Protein AF-A0A7S0NTS9-F1 (afdb_monomer)

Mean predicted aligned error: 14.4 Å

Structure (mmCIF, N/CA/C/O backbone):
data_AF-A0A7S0NTS9-F1
#
_entry.id   AF-A0A7S0NTS9-F1
#
loop_
_atom_site.group_PDB
_atom_site.id
_atom_site.type_symbol
_atom_site.label_atom_id
_atom_site.label_alt_id
_atom_site.label_comp_id
_atom_site.label_asym_id
_atom_site.label_entity_id
_atom_site.label_seq_id
_atom_site.pdbx_PDB_ins_code
_atom_site.Cartn_x
_atom_site.Cartn_y
_atom_site.Cartn_z
_atom_site.occupancy
_atom_site.B_iso_or_equiv
_atom_site.auth_seq_id
_atom_site.auth_comp_id
_atom_site.auth_asym_id
_atom_site.auth_atom_id
_atom_site.pdbx_PDB_model_num
ATOM 1 N N . SER A 1 1 ? 17.852 -0.201 13.771 1.00 32.94 1 SER A N 1
ATOM 2 C CA . SER A 1 1 ? 17.393 -1.225 14.727 1.00 32.94 1 SER A CA 1
ATOM 3 C C . SER A 1 1 ? 17.407 -0.620 16.123 1.00 32.94 1 SER A C 1
ATOM 5 O O . SER A 1 1 ? 18.466 -0.520 16.729 1.00 32.94 1 SER A O 1
ATOM 7 N N . ALA A 1 2 ? 16.271 -0.084 16.573 1.00 28.47 2 ALA A N 1
ATOM 8 C CA . ALA A 1 2 ? 16.116 0.500 17.903 1.00 28.47 2 ALA A CA 1
ATOM 9 C C . ALA A 1 2 ? 15.436 -0.543 18.799 1.00 28.47 2 ALA A C 1
ATOM 11 O O . ALA A 1 2 ? 14.219 -0.687 18.772 1.00 28.47 2 ALA A O 1
ATOM 12 N N . ARG A 1 3 ? 16.224 -1.324 19.546 1.00 28.06 3 ARG A N 1
ATOM 13 C CA . ARG A 1 3 ? 15.698 -2.182 20.617 1.00 28.06 3 ARG A CA 1
ATOM 14 C C . ARG A 1 3 ? 15.543 -1.323 21.871 1.00 28.06 3 ARG A C 1
ATOM 16 O O . ARG A 1 3 ? 16.522 -1.096 22.575 1.00 28.06 3 ARG A O 1
ATOM 23 N N . GLY A 1 4 ? 14.341 -0.794 22.089 1.00 30.58 4 GLY A N 1
ATOM 24 C CA . GLY A 1 4 ? 13.967 -0.127 23.337 1.00 30.58 4 GLY A CA 1
ATOM 25 C C . GLY A 1 4 ? 13.762 -1.138 24.469 1.00 30.58 4 GLY A C 1
ATOM 26 O O . GLY A 1 4 ? 13.303 -2.253 24.231 1.00 30.58 4 GLY A O 1
ATOM 27 N N . GLU A 1 5 ? 14.137 -0.756 25.692 1.00 25.75 5 GLU A N 1
ATOM 28 C CA . GLU A 1 5 ? 13.901 -1.533 26.915 1.00 25.75 5 GLU A CA 1
ATOM 29 C C . GLU A 1 5 ? 12.402 -1.765 27.156 1.00 25.75 5 GLU A C 1
ATOM 31 O O . GLU A 1 5 ? 11.600 -0.830 27.148 1.00 25.75 5 GLU A O 1
ATOM 36 N N . ILE A 1 6 ? 12.037 -3.019 27.428 1.00 32.38 6 ILE A N 1
ATOM 37 C CA . ILE A 1 6 ? 10.676 -3.428 27.780 1.00 32.38 6 ILE A CA 1
ATOM 38 C C . ILE A 1 6 ? 10.415 -3.014 29.232 1.00 32.38 6 ILE A C 1
ATOM 40 O O . ILE A 1 6 ? 10.904 -3.650 30.166 1.00 32.38 6 ILE A O 1
ATOM 44 N N . LYS A 1 7 ? 9.626 -1.957 29.441 1.00 32.59 7 LYS A N 1
ATOM 45 C CA . LYS A 1 7 ? 9.005 -1.693 30.744 1.00 32.59 7 LYS A CA 1
ATOM 46 C C . LYS A 1 7 ? 7.679 -2.440 30.801 1.00 32.59 7 LYS A C 1
ATOM 48 O O . LYS A 1 7 ? 6.727 -2.047 30.135 1.00 32.59 7 LYS A O 1
ATOM 53 N N . SER A 1 8 ? 7.613 -3.497 31.608 1.00 35.19 8 SER A N 1
ATOM 54 C CA . SER A 1 8 ? 6.342 -4.100 32.009 1.00 35.19 8 SER A CA 1
ATOM 55 C C . SER A 1 8 ? 5.559 -3.069 32.827 1.00 35.19 8 SER A C 1
ATOM 57 O O . SER A 1 8 ? 5.889 -2.808 33.987 1.00 35.19 8 SER A O 1
ATOM 59 N N . LEU A 1 9 ? 4.569 -2.428 32.215 1.00 39.28 9 LEU A N 1
ATOM 60 C CA . LEU A 1 9 ? 3.597 -1.619 32.942 1.00 39.28 9 LEU A CA 1
ATOM 61 C C . LEU A 1 9 ? 2.662 -2.591 33.671 1.00 39.28 9 LEU A C 1
ATOM 63 O O . LEU A 1 9 ? 2.105 -3.488 33.046 1.00 39.28 9 LEU A O 1
ATOM 67 N N . GLY A 1 10 ? 2.559 -2.460 34.997 1.00 40.06 10 GLY A N 1
ATOM 68 C CA . GLY A 1 10 ? 1.605 -3.236 35.792 1.00 40.06 10 GLY A CA 1
ATOM 69 C C . GLY A 1 10 ? 0.169 -3.008 35.308 1.00 40.06 10 GLY A C 1
ATOM 70 O O . GLY A 1 10 ? -0.140 -1.926 34.806 1.00 40.06 10 GLY A O 1
ATOM 71 N N . GLU A 1 11 ? -0.682 -4.024 35.475 1.00 48.56 11 GLU A N 1
ATOM 72 C CA . GLU A 1 11 ? -2.059 -4.120 34.947 1.00 48.56 11 GLU A CA 1
ATOM 73 C C . GLU A 1 11 ? -2.972 -2.910 35.249 1.00 48.56 11 GLU A C 1
ATOM 75 O O . GLU A 1 11 ? -3.958 -2.715 34.548 1.00 48.56 11 GLU A O 1
ATOM 80 N N . ASP A 1 12 ? -2.626 -2.042 36.203 1.00 46.75 12 ASP A N 1
ATOM 81 C CA . ASP A 1 12 ? -3.462 -0.908 36.627 1.00 46.75 12 ASP A CA 1
ATOM 82 C C . ASP A 1 12 ? -3.135 0.447 35.968 1.00 46.75 12 ASP A C 1
ATOM 84 O O . ASP A 1 12 ? -3.713 1.474 36.323 1.00 46.75 12 ASP A O 1
ATOM 88 N N . SER A 1 13 ? -2.211 0.499 35.008 1.00 47.62 13 SER A N 1
ATOM 89 C CA . SER A 1 13 ? -1.857 1.754 34.329 1.00 47.62 13 SER A CA 1
ATOM 90 C C . SER A 1 13 ? -1.711 1.544 32.828 1.00 47.62 13 SER A C 1
ATOM 92 O O . SER A 1 13 ? -0.634 1.750 32.258 1.00 47.62 13 SER A O 1
ATOM 94 N N . ALA A 1 14 ? -2.807 1.167 32.165 1.00 50.66 14 ALA A N 1
ATOM 95 C CA . ALA A 1 14 ? -2.883 1.329 30.720 1.00 50.66 14 ALA A CA 1
ATOM 96 C C . ALA A 1 14 ? -2.582 2.807 30.387 1.00 50.66 14 ALA A C 1
ATOM 98 O O . ALA A 1 14 ? -3.209 3.700 30.970 1.00 50.66 14 ALA A O 1
ATOM 99 N N . PRO A 1 15 ? -1.596 3.100 29.519 1.00 50.66 15 PRO A N 1
ATOM 100 C CA . PRO A 1 15 ? -1.320 4.473 29.129 1.00 50.66 15 PRO A CA 1
ATOM 101 C C . PRO A 1 15 ? -2.596 5.089 28.536 1.00 50.66 15 PRO A C 1
ATOM 103 O O . PRO A 1 15 ? -3.340 4.393 27.838 1.00 50.66 15 PRO A O 1
ATOM 106 N N . PRO A 1 16 ? -2.886 6.369 28.826 1.00 54.25 16 PRO A N 1
ATOM 107 C CA . PRO A 1 16 ? -4.079 7.013 28.303 1.00 54.25 16 PRO A CA 1
ATOM 108 C C . PRO A 1 16 ? -4.064 6.941 26.777 1.00 54.25 16 PRO A C 1
ATOM 110 O O . PRO A 1 16 ? -3.051 7.234 26.140 1.00 54.25 16 PRO A O 1
ATOM 113 N N . VAL A 1 17 ? -5.200 6.542 26.206 1.00 53.44 17 VAL A N 1
ATOM 114 C CA . VAL A 1 17 ? -5.428 6.539 24.759 1.00 53.44 17 VAL A CA 1
ATOM 115 C C . VAL A 1 17 ? -5.063 7.929 24.215 1.00 53.44 17 VAL A C 1
ATOM 117 O O . VAL A 1 17 ? -5.603 8.913 24.735 1.00 53.44 17 VAL A O 1
ATOM 120 N N . PRO A 1 18 ? -4.156 8.044 23.223 1.00 54.78 18 PRO A N 1
ATOM 121 C CA . PRO A 1 18 ? -3.730 9.353 22.744 1.00 54.78 18 PRO A CA 1
ATOM 122 C C . PRO A 1 18 ? -4.936 10.197 22.282 1.00 54.78 18 PRO A C 1
ATOM 124 O O . PRO A 1 18 ? -5.888 9.635 21.728 1.00 54.78 18 PRO A O 1
ATOM 127 N N . PRO A 1 19 ? -4.953 11.521 22.529 1.00 61.12 19 PRO A N 1
ATOM 128 C CA . PRO A 1 19 ? -6.126 12.373 22.299 1.00 61.12 19 PRO A CA 1
ATOM 129 C C . PRO A 1 19 ? -6.708 12.287 20.881 1.00 61.12 19 PRO A C 1
ATOM 131 O O . PRO A 1 19 ? -7.921 12.363 20.698 1.00 61.12 19 PRO A O 1
ATOM 134 N N . GLU A 1 20 ? -5.864 12.073 19.877 1.00 58.31 20 GLU A N 1
ATOM 135 C CA . GLU A 1 20 ? -6.228 11.857 18.476 1.00 58.31 20 GLU A CA 1
ATOM 136 C C . GLU A 1 20 ? -7.132 10.629 18.258 1.00 58.31 20 GLU A C 1
ATOM 138 O O . GLU A 1 20 ? -7.985 10.636 17.370 1.00 58.31 20 GLU A O 1
ATOM 143 N N . PHE A 1 21 ? -7.039 9.605 19.108 1.00 58.03 21 PHE A N 1
ATOM 144 C CA . PHE A 1 21 ? -7.910 8.426 19.058 1.00 58.03 21 PHE A CA 1
ATOM 145 C C . PHE A 1 21 ? -9.272 8.656 19.723 1.00 58.03 21 PHE A C 1
ATOM 147 O O . PHE A 1 21 ? -10.210 7.888 19.491 1.00 58.03 21 PHE A O 1
ATOM 154 N N . LEU A 1 22 ? -9.438 9.734 20.497 1.00 65.25 22 LEU A N 1
ATOM 155 C CA . LEU A 1 22 ? -10.753 10.127 21.013 1.00 65.25 22 LEU A CA 1
ATOM 156 C C . LEU A 1 22 ? -11.696 10.547 19.871 1.00 65.25 22 LEU A C 1
ATOM 158 O O . LEU A 1 22 ? -12.907 10.321 19.951 1.00 65.25 22 LEU A O 1
ATOM 162 N N . LEU A 1 23 ? -11.149 11.087 18.774 1.00 62.06 23 LEU A N 1
ATOM 163 C CA . LEU A 1 23 ? -11.912 11.374 17.555 1.00 62.06 23 LEU A CA 1
ATOM 164 C C . LEU A 1 23 ? -12.411 10.081 16.898 1.00 62.06 23 LEU A C 1
ATOM 166 O O . LEU A 1 23 ? -13.600 9.965 16.608 1.00 62.06 23 LEU A O 1
ATOM 170 N N . LEU A 1 24 ? -11.542 9.073 16.773 1.00 59.41 24 LEU A N 1
ATOM 171 C CA . LEU A 1 24 ? -11.904 7.735 16.286 1.00 59.41 24 LEU A CA 1
ATOM 172 C C . LEU A 1 24 ? -13.023 7.094 17.120 1.00 59.41 24 LEU A C 1
ATOM 174 O O . LEU A 1 24 ? -13.964 6.536 16.554 1.00 59.41 24 LEU A O 1
ATOM 178 N N . ARG A 1 25 ? -12.969 7.225 18.453 1.00 62.16 25 ARG A N 1
ATOM 179 C CA . ARG A 1 25 ? -14.052 6.784 19.351 1.00 62.16 25 ARG A CA 1
ATOM 180 C C . ARG A 1 25 ? -15.378 7.489 19.076 1.00 62.16 25 ARG A C 1
ATOM 182 O O . ARG A 1 25 ? -16.430 6.861 19.168 1.00 62.16 25 ARG A O 1
ATOM 189 N N . THR A 1 26 ? -15.334 8.774 18.735 1.00 62.25 26 THR A N 1
ATOM 190 C CA . THR A 1 26 ? -16.535 9.563 18.425 1.00 62.25 26 THR A CA 1
ATOM 191 C C . THR A 1 26 ? -17.151 9.140 17.089 1.00 62.25 26 THR A C 1
ATOM 193 O O . THR A 1 26 ? -18.368 9.001 16.985 1.00 62.25 26 THR A O 1
ATOM 196 N N . GLU A 1 27 ? -16.324 8.898 16.069 1.00 57.12 27 GLU A N 1
ATOM 197 C CA . GLU A 1 27 ? -16.785 8.505 14.730 1.00 57.12 27 GLU A CA 1
ATOM 198 C C . GLU A 1 27 ? -17.225 7.037 14.645 1.00 57.12 27 GLU A C 1
ATOM 200 O O . GLU A 1 27 ? -18.122 6.689 13.872 1.00 57.12 27 GLU A O 1
ATOM 205 N N . ARG A 1 28 ? -16.619 6.160 15.451 1.00 55.69 28 ARG A N 1
ATOM 206 C CA . ARG A 1 28 ? -16.956 4.738 15.537 1.00 55.69 28 ARG A CA 1
ATOM 207 C C . ARG A 1 28 ? -17.220 4.365 16.999 1.00 55.69 28 ARG A C 1
ATOM 209 O O . ARG A 1 28 ? -16.328 3.826 17.646 1.00 55.69 28 ARG A O 1
ATOM 216 N N . PRO A 1 29 ? -18.451 4.549 17.515 1.00 57.16 29 PRO A N 1
ATOM 217 C CA . PRO A 1 29 ? -18.785 4.241 18.910 1.00 57.16 29 PRO A CA 1
ATOM 218 C C . PRO A 1 29 ? -18.568 2.769 19.292 1.00 57.16 29 PRO A C 1
ATOM 220 O O . PRO A 1 29 ? -18.367 2.475 20.463 1.00 57.16 29 PRO A O 1
ATOM 223 N N . ALA A 1 30 ? -18.501 1.855 18.316 1.00 50.97 30 ALA A N 1
ATOM 224 C CA . ALA A 1 30 ? -18.071 0.471 18.538 1.00 50.97 30 ALA A CA 1
ATOM 225 C C . ALA A 1 30 ? -16.630 0.360 19.090 1.00 50.97 30 ALA A C 1
ATOM 227 O O . ALA A 1 30 ? -16.336 -0.583 19.805 1.00 50.97 30 ALA A O 1
ATOM 228 N N . ILE A 1 31 ? -15.759 1.338 18.805 1.00 51.09 31 ILE A N 1
ATOM 229 C CA . ILE A 1 31 ? -14.409 1.496 19.387 1.00 51.09 31 ILE A CA 1
ATOM 230 C C . ILE A 1 31 ? -14.482 2.178 20.775 1.00 51.09 31 ILE A C 1
ATOM 232 O O . ILE A 1 31 ? -13.526 2.228 21.542 1.00 51.09 31 ILE A O 1
ATOM 236 N N . GLY A 1 32 ? -15.622 2.764 21.134 1.00 48.59 32 GLY A N 1
ATOM 237 C CA . GLY A 1 32 ? -15.846 3.357 22.452 1.00 48.59 32 GLY A CA 1
ATOM 238 C C . GLY A 1 32 ? -16.139 2.322 23.537 1.00 48.59 32 GLY A C 1
ATOM 239 O O . GLY A 1 32 ? -15.741 2.528 24.680 1.00 48.59 32 GLY A O 1
ATOM 240 N N . GLU A 1 33 ? -16.822 1.233 23.172 1.00 52.25 33 GLU A N 1
ATOM 241 C CA . GLU A 1 33 ? -17.292 0.197 24.106 1.00 52.25 33 GLU A CA 1
ATOM 242 C C . GLU A 1 33 ? -16.212 -0.821 24.492 1.00 52.25 33 GLU A C 1
ATOM 244 O O . GLU A 1 33 ? -16.282 -1.400 25.574 1.00 52.25 33 GLU A O 1
ATOM 249 N N . ASP A 1 34 ? -15.209 -1.021 23.638 1.00 52.53 34 ASP A N 1
ATOM 250 C CA . ASP A 1 34 ? -14.104 -1.936 23.905 1.00 52.53 34 ASP A CA 1
ATOM 251 C C . ASP A 1 34 ? -12.993 -1.227 24.715 1.00 52.53 34 ASP A C 1
ATOM 253 O O . ASP A 1 34 ? -12.648 -0.058 24.484 1.00 52.53 34 ASP A O 1
ATOM 257 N N . GLU A 1 35 ? -12.418 -1.943 25.684 1.00 56.53 35 GLU A N 1
ATOM 258 C CA . GLU A 1 35 ? -11.143 -1.565 26.292 1.00 56.53 35 GLU A CA 1
ATOM 259 C C . GLU A 1 35 ? -10.023 -1.850 25.274 1.00 56.53 35 GLU A C 1
ATOM 261 O O . GLU A 1 35 ? -10.045 -2.852 24.553 1.00 56.53 35 GLU A O 1
ATOM 266 N N . TYR A 1 36 ? -9.059 -0.937 25.164 1.00 54.12 36 TYR A N 1
ATOM 267 C CA . TYR A 1 36 ? -7.890 -1.082 24.296 1.00 54.12 36 TYR A CA 1
ATOM 268 C C . TYR A 1 36 ? -6.641 -0.838 25.126 1.00 54.12 36 TYR A C 1
ATOM 270 O O . TYR A 1 36 ? -6.608 0.090 25.936 1.00 54.12 36 TYR A O 1
ATOM 278 N N . TRP A 1 37 ? -5.602 -1.626 24.876 1.00 51.41 37 TRP A N 1
ATOM 279 C CA . TRP A 1 37 ? -4.254 -1.327 25.342 1.00 51.41 37 TRP A CA 1
ATOM 280 C C . TRP A 1 37 ? -3.307 -1.194 24.152 1.00 51.41 37 TRP A C 1
ATOM 282 O O . TRP A 1 37 ? -3.536 -1.759 23.075 1.00 51.41 37 TRP A O 1
ATOM 292 N N . CYS A 1 38 ? -2.233 -0.436 24.359 1.00 55.59 38 CYS A N 1
ATOM 293 C CA . CYS A 1 38 ? -1.139 -0.347 23.407 1.00 55.59 38 CYS A CA 1
ATOM 294 C C . CYS A 1 38 ? -0.193 -1.534 23.617 1.00 55.59 38 CYS A C 1
ATOM 296 O O . CYS A 1 38 ? 0.336 -1.715 24.713 1.00 55.59 38 CYS A O 1
ATOM 298 N N . GLU A 1 39 ? 0.033 -2.326 22.574 1.00 60.28 39 GLU A N 1
ATOM 299 C CA . GLU A 1 39 ? 1.060 -3.372 22.550 1.00 60.28 39 GLU A CA 1
ATOM 300 C C . GLU A 1 39 ? 2.232 -2.914 21.668 1.00 60.28 39 GLU A C 1
ATOM 302 O O . GLU A 1 39 ? 2.059 -2.148 20.720 1.00 60.28 39 GLU A O 1
ATOM 307 N N . TRP A 1 40 ? 3.450 -3.351 21.992 1.00 62.94 40 TRP A N 1
ATOM 308 C CA . TRP A 1 40 ? 4.643 -3.035 21.191 1.00 62.94 40 TRP A CA 1
ATOM 309 C C . TRP A 1 40 ? 4.841 -4.028 20.034 1.00 62.94 40 TRP A C 1
ATOM 311 O O . TRP A 1 40 ? 5.530 -3.710 19.068 1.00 62.94 40 TRP A O 1
ATOM 321 N N . SER A 1 41 ? 4.217 -5.202 20.134 1.00 74.62 41 SER A N 1
ATOM 322 C CA . SER A 1 41 ? 4.121 -6.245 19.112 1.00 74.62 41 SER A CA 1
ATOM 323 C C . SER A 1 41 ? 2.818 -7.015 19.334 1.00 74.62 41 SER A C 1
ATOM 325 O O . SER A 1 41 ? 2.410 -7.198 20.478 1.00 74.62 41 SER A O 1
ATOM 327 N N . LEU A 1 42 ? 2.172 -7.445 18.252 1.00 74.56 42 LEU A N 1
ATOM 328 C CA . LEU A 1 42 ? 0.983 -8.295 18.253 1.00 74.56 42 LEU A CA 1
ATOM 329 C C . LEU A 1 42 ? 1.309 -9.790 18.415 1.00 74.56 42 LEU A C 1
ATOM 331 O O . LEU A 1 42 ? 0.371 -10.584 18.473 1.00 74.56 42 LEU A O 1
ATOM 335 N N . GLU A 1 43 ? 2.594 -10.167 18.458 1.00 82.12 43 GLU A N 1
ATOM 336 C CA . GLU A 1 43 ? 3.117 -11.551 18.501 1.00 82.12 43 GLU A CA 1
ATOM 337 C C . GLU A 1 43 ? 2.779 -12.419 17.270 1.00 82.12 43 GLU A C 1
ATOM 339 O O . GLU A 1 43 ? 3.258 -13.546 17.155 1.00 82.12 43 GLU A O 1
ATOM 344 N N . ASP A 1 44 ? 1.992 -11.887 16.335 1.00 86.69 44 ASP A N 1
ATOM 345 C CA . ASP A 1 44 ? 1.613 -12.507 15.069 1.00 86.69 44 ASP A CA 1
ATOM 346 C C . ASP A 1 44 ? 2.228 -11.701 13.916 1.00 86.69 44 ASP A C 1
ATOM 348 O O . ASP A 1 44 ? 1.717 -10.648 13.519 1.00 86.69 44 ASP A O 1
ATOM 352 N N . GLU A 1 45 ? 3.364 -12.190 13.417 1.00 90.31 45 GLU A N 1
ATOM 353 C CA . GLU A 1 45 ? 4.160 -11.536 12.373 1.00 90.31 45 GLU A CA 1
ATOM 354 C C . GLU A 1 45 ? 3.365 -11.350 11.071 1.00 90.31 45 GLU A C 1
ATOM 356 O O . GLU A 1 45 ? 3.506 -10.324 10.403 1.00 90.31 45 GLU A O 1
ATOM 361 N N . ASP A 1 46 ? 2.478 -12.287 10.727 1.00 91.06 46 ASP A N 1
ATOM 362 C CA . ASP A 1 46 ? 1.667 -12.204 9.511 1.00 91.06 46 ASP A CA 1
ATOM 363 C C . ASP A 1 46 ? 0.646 -11.063 9.615 1.00 91.06 46 ASP A C 1
ATOM 365 O O . ASP A 1 46 ? 0.497 -10.261 8.685 1.00 91.06 46 ASP A O 1
ATOM 369 N N . VAL A 1 47 ? -0.011 -10.931 10.773 1.00 88.31 47 VAL A N 1
ATOM 370 C CA . VAL A 1 47 ? -0.957 -9.836 11.042 1.00 88.31 47 VAL A CA 1
ATOM 371 C C . VAL A 1 47 ? -0.246 -8.485 11.084 1.00 88.31 47 VAL A C 1
ATOM 373 O O . VAL A 1 47 ? -0.753 -7.509 10.520 1.00 88.31 47 VAL A O 1
ATOM 376 N N . GLU A 1 48 ? 0.925 -8.408 11.720 1.00 89.00 48 GLU A N 1
ATOM 377 C CA . GLU A 1 48 ? 1.737 -7.188 11.729 1.00 89.00 48 GLU A CA 1
ATOM 378 C C . GLU A 1 48 ? 2.127 -6.779 10.304 1.00 89.00 48 GLU A C 1
ATOM 380 O O . GLU A 1 48 ? 1.902 -5.634 9.899 1.00 89.00 48 GLU A O 1
ATOM 385 N N . ASN A 1 49 ? 2.642 -7.722 9.515 1.00 91.69 49 ASN A N 1
ATOM 386 C CA . ASN A 1 49 ? 3.047 -7.490 8.133 1.00 91.69 49 ASN A CA 1
ATOM 387 C C . ASN A 1 49 ? 1.871 -7.056 7.252 1.00 91.69 49 ASN A C 1
ATOM 389 O O . ASN A 1 49 ? 2.017 -6.129 6.451 1.00 91.69 49 ASN A O 1
ATOM 393 N N . ALA A 1 50 ? 0.694 -7.668 7.408 1.00 92.94 50 ALA A N 1
ATOM 394 C CA . ALA A 1 50 ? -0.516 -7.279 6.685 1.00 92.94 50 ALA A CA 1
ATOM 395 C C . ALA A 1 50 ? -0.936 -5.835 7.006 1.00 92.94 50 ALA A C 1
ATOM 397 O O . ALA A 1 50 ? -1.223 -5.042 6.104 1.00 92.94 50 ALA A O 1
ATOM 398 N N . LEU A 1 51 ? -0.938 -5.468 8.289 1.00 90.19 51 LEU A N 1
ATOM 399 C CA . LEU A 1 51 ? -1.318 -4.134 8.747 1.00 90.19 51 LEU A CA 1
ATOM 400 C C . LEU A 1 51 ? -0.314 -3.056 8.313 1.00 90.19 51 LEU A C 1
ATOM 402 O O . LEU A 1 51 ? -0.726 -2.014 7.794 1.00 90.19 51 LEU A O 1
ATOM 406 N N . MET A 1 52 ? 0.988 -3.317 8.456 1.00 90.38 52 MET A N 1
ATOM 407 C CA . MET A 1 52 ? 2.042 -2.412 7.986 1.00 90.38 52 MET A CA 1
ATOM 408 C C . MET A 1 52 ? 1.970 -2.216 6.472 1.00 90.38 52 MET A C 1
ATOM 410 O O . MET A 1 52 ? 2.008 -1.081 5.993 1.00 90.38 52 MET A O 1
ATOM 414 N N . ALA A 1 53 ? 1.806 -3.301 5.710 1.00 94.94 53 ALA A N 1
ATOM 415 C CA . ALA A 1 53 ? 1.694 -3.238 4.259 1.00 94.94 53 ALA A CA 1
ATOM 416 C C . ALA A 1 53 ? 0.465 -2.431 3.813 1.00 94.94 53 ALA A C 1
ATOM 418 O O . ALA A 1 53 ? 0.569 -1.580 2.925 1.00 94.94 53 ALA A O 1
ATOM 419 N N . ALA A 1 54 ? -0.688 -2.633 4.459 1.00 94.19 54 ALA A N 1
ATOM 420 C CA . ALA A 1 54 ? -1.897 -1.856 4.195 1.00 94.19 54 ALA A CA 1
ATOM 421 C C . ALA A 1 54 ? -1.690 -0.358 4.476 1.00 94.19 54 ALA A C 1
ATOM 423 O O . ALA A 1 54 ? -2.016 0.484 3.637 1.00 94.19 54 ALA A O 1
ATOM 424 N N . ALA A 1 55 ? -1.117 -0.010 5.630 1.00 90.25 55 ALA A N 1
ATOM 425 C CA . ALA A 1 55 ? -0.860 1.380 5.992 1.00 90.25 55 ALA A CA 1
ATOM 426 C C . ALA A 1 55 ? 0.138 2.056 5.037 1.00 90.25 55 ALA A C 1
ATOM 428 O O . ALA A 1 55 ? -0.069 3.198 4.620 1.00 90.25 55 ALA A O 1
ATOM 429 N N . PHE A 1 56 ? 1.170 1.325 4.619 1.00 92.81 56 PHE A N 1
ATOM 430 C CA . PHE A 1 56 ? 2.166 1.789 3.660 1.00 92.81 56 PHE A CA 1
ATOM 431 C C . PHE A 1 56 ? 1.558 2.168 2.309 1.00 92.81 56 PHE A C 1
ATOM 433 O O . PHE A 1 56 ? 1.812 3.262 1.800 1.00 92.81 56 PHE A O 1
ATOM 440 N N . VAL A 1 57 ? 0.699 1.320 1.733 1.00 95.25 57 VAL A N 1
ATOM 441 C CA . VAL A 1 57 ? 0.074 1.635 0.437 1.00 95.25 57 VAL A CA 1
ATOM 442 C C . VAL A 1 57 ? -0.985 2.737 0.538 1.00 95.25 57 VAL A C 1
ATOM 444 O O . VAL A 1 57 ? -1.219 3.439 -0.450 1.00 95.25 57 VAL A O 1
ATOM 447 N N . LEU A 1 58 ? -1.608 2.927 1.709 1.00 92.25 58 LEU A N 1
ATOM 448 C CA . LEU A 1 58 ? -2.531 4.039 1.978 1.00 92.25 58 LEU A CA 1
ATOM 449 C C . LEU A 1 58 ? -1.807 5.386 2.061 1.00 92.25 58 LEU A C 1
ATOM 451 O O . LEU A 1 58 ? -2.299 6.382 1.523 1.00 92.25 58 LEU A O 1
ATOM 455 N N . HIS A 1 59 ? -0.632 5.413 2.696 1.00 90.31 59 HIS A N 1
ATOM 456 C CA . HIS A 1 59 ? 0.246 6.583 2.679 1.00 90.31 59 HIS A CA 1
ATOM 457 C C . HIS A 1 59 ? 0.696 6.896 1.247 1.00 90.31 59 HIS A C 1
ATOM 459 O O . HIS A 1 59 ? 0.560 8.027 0.767 1.00 90.31 59 HIS A O 1
ATOM 465 N N . GLY A 1 60 ? 1.123 5.856 0.531 1.00 93.00 60 GLY A N 1
ATOM 466 C CA . GLY A 1 60 ? 1.617 5.948 -0.830 1.00 93.00 60 GLY A CA 1
ATOM 467 C C . GLY A 1 60 ? 3.097 6.282 -0.913 1.00 93.00 60 GLY A C 1
ATOM 468 O O . GLY A 1 60 ? 3.745 6.661 0.056 1.00 93.00 60 GLY A O 1
ATOM 469 N N . SER A 1 61 ? 3.649 6.139 -2.110 1.00 94.12 61 SER A N 1
ATOM 470 C CA . SER A 1 61 ? 5.051 6.442 -2.374 1.00 94.12 61 SER A CA 1
ATOM 471 C C . SER A 1 61 ? 5.279 6.772 -3.847 1.00 94.12 61 SER A C 1
ATOM 473 O O . SER A 1 61 ? 4.375 6.682 -4.687 1.00 94.12 61 SER A O 1
ATOM 475 N N . HIS A 1 62 ? 6.492 7.219 -4.174 1.00 94.38 62 HIS A N 1
ATOM 476 C CA . HIS A 1 62 ? 6.892 7.410 -5.561 1.00 94.38 62 HIS A CA 1
ATOM 477 C C . HIS A 1 62 ? 7.292 6.069 -6.186 1.00 94.38 62 HIS A C 1
ATOM 479 O O . HIS A 1 62 ? 8.156 5.357 -5.681 1.00 94.38 62 HIS A O 1
ATOM 485 N N . LEU A 1 63 ? 6.658 5.752 -7.312 1.00 94.88 63 LEU A N 1
ATOM 486 C CA . LEU A 1 63 ? 6.909 4.569 -8.123 1.00 94.88 63 LEU A CA 1
ATOM 487 C C . LEU A 1 63 ? 7.292 4.971 -9.547 1.00 94.88 63 LEU A C 1
ATOM 489 O O . LEU A 1 63 ? 6.768 5.933 -10.120 1.00 94.88 63 LEU A O 1
ATOM 493 N N . LEU A 1 64 ? 8.162 4.184 -10.161 1.00 93.12 64 LEU A N 1
ATOM 494 C CA . LEU A 1 64 ? 8.467 4.244 -11.582 1.00 93.12 64 LEU A CA 1
ATOM 495 C C . LEU A 1 64 ? 7.406 3.456 -12.349 1.00 93.12 64 LEU A C 1
ATOM 497 O O . LEU A 1 64 ? 7.400 2.231 -12.360 1.00 93.12 64 LEU A O 1
ATOM 501 N N . LYS A 1 65 ? 6.474 4.166 -12.985 1.00 93.88 65 LYS A N 1
ATOM 502 C CA . LYS A 1 65 ? 5.388 3.576 -13.767 1.00 93.88 65 LYS A CA 1
ATOM 503 C C . LYS A 1 65 ? 5.803 3.389 -15.221 1.00 93.88 65 LYS A C 1
ATOM 505 O O . LYS A 1 65 ? 6.058 4.367 -15.931 1.00 93.88 65 LYS A O 1
ATOM 510 N N . TYR A 1 66 ? 5.724 2.158 -15.706 1.00 90.88 66 TYR A N 1
ATOM 511 C CA . TYR A 1 66 ? 6.005 1.840 -17.103 1.00 90.88 66 TYR A CA 1
ATOM 512 C C . TYR A 1 66 ? 4.743 1.951 -17.967 1.00 90.88 66 TYR A C 1
ATOM 514 O O . TYR A 1 66 ? 3.598 1.834 -17.506 1.00 90.88 66 TYR A O 1
ATOM 522 N N . ARG A 1 67 ? 4.941 2.238 -19.255 1.00 87.19 67 ARG A N 1
ATOM 523 C CA . ARG A 1 67 ? 3.878 2.154 -20.264 1.00 87.19 67 ARG A CA 1
ATOM 524 C C . ARG A 1 67 ? 3.758 0.726 -20.786 1.00 87.19 67 ARG A C 1
ATOM 526 O O . ARG A 1 67 ? 4.674 -0.080 -20.649 1.00 87.19 67 ARG A O 1
ATOM 533 N N . LYS A 1 68 ? 2.618 0.431 -21.418 1.00 76.12 68 LYS A N 1
ATOM 534 C CA . LYS A 1 68 ? 2.398 -0.845 -22.103 1.00 76.12 68 LYS A CA 1
ATOM 535 C C . LYS A 1 68 ? 3.524 -1.060 -23.120 1.00 76.12 68 LYS A C 1
ATOM 537 O O . LYS A 1 68 ? 3.746 -0.199 -23.966 1.00 76.12 68 LYS A O 1
ATOM 542 N N . GLY A 1 69 ? 4.227 -2.184 -23.005 1.00 70.38 69 GLY A N 1
ATOM 543 C CA . GLY A 1 69 ? 5.355 -2.530 -23.867 1.00 70.38 69 GLY A CA 1
ATOM 544 C C . GLY A 1 69 ? 6.732 -2.095 -23.362 1.00 70.38 69 GLY A C 1
ATOM 545 O O . GLY A 1 69 ? 7.699 -2.485 -23.988 1.00 70.38 69 GLY A O 1
ATOM 546 N N . GLY A 1 70 ? 6.861 -1.328 -22.273 1.00 69.19 70 GLY A N 1
ATOM 547 C CA . GLY A 1 70 ? 8.143 -1.116 -21.575 1.00 69.19 70 GLY A CA 1
ATOM 548 C C . GLY A 1 70 ? 9.286 -0.430 -22.352 1.00 69.19 70 GLY A C 1
ATOM 549 O O . GLY A 1 70 ? 10.361 -0.257 -21.795 1.00 69.19 70 GLY A O 1
ATOM 550 N N . ARG A 1 71 ? 9.068 -0.012 -23.608 1.00 68.19 71 ARG A N 1
ATOM 551 C CA . ARG A 1 71 ? 10.091 0.605 -24.480 1.00 68.19 71 ARG A CA 1
ATOM 552 C C . ARG A 1 71 ? 10.387 2.073 -24.169 1.00 68.19 71 ARG A C 1
ATOM 554 O O . ARG A 1 71 ? 11.402 2.604 -24.602 1.00 68.19 71 ARG A O 1
ATOM 561 N N . GLU A 1 72 ? 9.480 2.751 -23.474 1.00 76.25 72 GLU A N 1
ATOM 562 C CA . GLU A 1 72 ? 9.654 4.151 -23.084 1.00 76.25 72 GLU A CA 1
ATOM 563 C C . GLU A 1 72 ? 10.236 4.253 -21.671 1.00 76.25 72 GLU A C 1
ATOM 565 O O . GLU A 1 72 ? 9.924 3.430 -20.806 1.00 76.25 72 GLU A O 1
ATOM 570 N N . LYS A 1 73 ? 11.025 5.310 -21.422 1.00 86.06 73 LYS A N 1
ATOM 571 C CA . LYS A 1 73 ? 11.564 5.625 -20.092 1.00 86.06 73 LYS A CA 1
ATOM 572 C C . LYS A 1 73 ? 10.424 5.643 -19.058 1.00 86.06 73 LYS A C 1
ATOM 574 O O . LYS A 1 73 ? 9.400 6.289 -19.316 1.00 86.06 73 LYS A O 1
ATOM 579 N N . PRO A 1 74 ? 10.576 4.975 -17.898 1.00 91.12 74 PRO A N 1
ATOM 580 C CA . PRO A 1 74 ? 9.533 4.971 -16.888 1.00 91.12 74 PRO A CA 1
ATOM 581 C C . PRO A 1 74 ? 9.227 6.383 -16.403 1.00 91.12 74 PRO A C 1
ATOM 583 O O . PRO A 1 74 ? 10.075 7.277 -16.358 1.00 91.12 74 PRO A O 1
ATOM 586 N N . HIS A 1 75 ? 7.977 6.569 -16.011 1.00 92.69 75 HIS A N 1
ATOM 587 C CA . HIS A 1 75 ? 7.496 7.818 -15.469 1.00 92.69 75 HIS A CA 1
ATOM 588 C C . HIS A 1 75 ? 7.446 7.727 -13.948 1.00 92.69 75 HIS A C 1
ATOM 590 O O . HIS A 1 75 ? 6.689 6.923 -13.412 1.00 92.69 75 HIS A O 1
ATOM 596 N N . ARG A 1 76 ? 8.179 8.595 -13.248 1.00 94.56 76 ARG A N 1
ATOM 597 C CA . ARG A 1 76 ? 8.047 8.744 -11.795 1.00 94.56 76 ARG A CA 1
ATOM 598 C C . ARG A 1 76 ? 6.653 9.264 -11.447 1.00 94.56 76 ARG A C 1
ATOM 600 O O . ARG A 1 76 ? 6.225 10.280 -12.005 1.00 94.56 76 ARG A O 1
ATOM 607 N N . ARG A 1 77 ? 5.926 8.564 -10.579 1.00 95.75 77 ARG A N 1
ATOM 608 C CA . ARG A 1 77 ? 4.547 8.871 -10.181 1.00 95.75 77 ARG A CA 1
ATOM 609 C C . ARG A 1 77 ? 4.371 8.649 -8.693 1.00 95.75 77 ARG A C 1
ATOM 611 O O . ARG A 1 77 ? 4.753 7.600 -8.201 1.00 95.75 77 ARG A O 1
ATOM 618 N N . PHE A 1 78 ? 3.736 9.594 -8.008 1.00 94.88 78 PHE A N 1
ATOM 619 C CA . PHE A 1 78 ? 3.199 9.320 -6.682 1.00 94.88 78 PHE A CA 1
ATOM 620 C C . PHE A 1 78 ? 1.951 8.448 -6.828 1.00 94.88 78 PHE A C 1
ATOM 622 O O . PHE A 1 78 ? 1.030 8.797 -7.581 1.00 94.88 78 PHE A O 1
ATOM 629 N N . VAL A 1 79 ? 1.956 7.305 -6.154 1.00 96.44 79 VAL A N 1
ATOM 630 C CA . VAL A 1 79 ? 0.892 6.304 -6.187 1.00 96.44 79 VAL A CA 1
ATOM 631 C C . VAL A 1 79 ? 0.447 6.047 -4.757 1.00 96.44 79 VAL A C 1
ATOM 633 O O . VAL A 1 79 ? 1.283 5.969 -3.863 1.00 96.44 79 VAL A O 1
ATOM 636 N N . LYS A 1 80 ? -0.862 5.912 -4.539 1.00 95.75 80 LYS A N 1
ATOM 637 C CA . LYS A 1 80 ? -1.435 5.490 -3.256 1.00 95.75 80 LYS A CA 1
ATOM 638 C C . LYS A 1 80 ? -2.734 4.726 -3.449 1.00 95.75 80 LYS A C 1
ATOM 640 O O . LYS A 1 80 ? -3.371 4.841 -4.497 1.00 95.75 80 LYS A O 1
ATOM 645 N N . VAL A 1 81 ? -3.140 3.980 -2.436 1.00 95.06 81 VAL A N 1
ATOM 646 C CA . VAL A 1 81 ? -4.447 3.331 -2.353 1.00 95.06 81 VAL A CA 1
ATOM 647 C C . VAL A 1 81 ? -5.359 4.194 -1.485 1.00 95.06 81 VAL A C 1
ATOM 649 O O . VAL A 1 81 ? -4.915 4.796 -0.514 1.00 95.06 81 VAL A O 1
ATOM 652 N N . LEU A 1 82 ? -6.630 4.308 -1.852 1.00 92.75 82 LEU A N 1
ATOM 653 C CA . LEU A 1 82 ? -7.637 5.035 -1.086 1.00 92.75 82 LEU A CA 1
ATOM 654 C C . LEU A 1 82 ? -8.876 4.166 -0.877 1.00 92.75 82 LEU A C 1
ATOM 656 O O . LEU A 1 82 ? -9.227 3.395 -1.773 1.00 92.75 82 LEU A O 1
ATOM 660 N N . PRO A 1 83 ? -9.601 4.326 0.238 1.00 90.06 83 PRO A N 1
ATOM 661 C CA . PRO A 1 83 ? -10.959 3.808 0.352 1.00 90.06 83 PRO A CA 1
ATOM 662 C C . PRO A 1 83 ? -11.855 4.421 -0.738 1.00 90.06 83 PRO A C 1
ATOM 664 O O . PRO A 1 83 ? -11.835 5.633 -0.960 1.00 90.06 83 PRO A O 1
ATOM 667 N N . SER A 1 84 ? -12.648 3.607 -1.435 1.00 88.31 84 SER A N 1
ATOM 668 C CA . SER A 1 84 ? -13.619 4.093 -2.421 1.00 88.31 84 SER A CA 1
ATOM 669 C C . SER A 1 84 ? -14.817 4.704 -1.699 1.00 88.31 84 SER A C 1
ATOM 671 O O . SER A 1 84 ? -15.417 4.096 -0.806 1.00 88.31 84 SER A O 1
ATOM 673 N N . ALA A 1 85 ? -15.188 5.919 -2.102 1.00 75.25 85 ALA A N 1
ATOM 674 C CA . ALA A 1 85 ? -16.367 6.595 -1.584 1.00 75.25 85 ALA A CA 1
ATOM 675 C C . ALA A 1 85 ? -17.630 5.806 -1.972 1.00 75.25 85 ALA A C 1
ATOM 677 O O . ALA A 1 85 ? -17.954 5.685 -3.152 1.00 75.25 85 ALA A O 1
ATOM 678 N N . GLY A 1 86 ? -18.342 5.271 -0.976 1.00 70.06 86 GLY A N 1
ATOM 679 C CA . GLY A 1 86 ? -19.582 4.512 -1.181 1.00 70.06 86 GLY A CA 1
ATOM 680 C C . GLY A 1 86 ? -19.468 2.996 -0.994 1.00 70.06 86 GLY A C 1
ATOM 681 O O . GLY A 1 86 ? -20.408 2.278 -1.334 1.00 70.06 86 GLY A O 1
ATOM 682 N N . ALA A 1 87 ? -18.363 2.488 -0.441 1.00 62.00 87 ALA A N 1
ATOM 683 C CA . ALA A 1 87 ? -18.262 1.085 -0.046 1.00 62.00 87 ALA A CA 1
ATOM 684 C C . ALA A 1 87 ? -19.237 0.768 1.110 1.00 62.00 87 ALA A C 1
ATOM 686 O O . ALA A 1 87 ? -18.929 0.952 2.286 1.00 62.00 87 ALA A O 1
ATOM 687 N N . HIS A 1 88 ? -20.439 0.288 0.786 1.00 52.78 88 HIS A N 1
ATOM 688 C CA . HIS A 1 88 ? -21.330 -0.320 1.772 1.00 52.78 88 HIS A CA 1
ATOM 689 C C . HIS A 1 88 ? -20.806 -1.717 2.144 1.00 52.78 88 HIS A C 1
ATOM 691 O O . HIS A 1 88 ? -20.534 -2.528 1.261 1.00 52.78 88 HIS A O 1
ATOM 697 N N . ARG A 1 89 ? -20.647 -1.955 3.457 1.00 51.84 89 ARG A N 1
ATOM 698 C CA . ARG A 1 89 ? -20.263 -3.211 4.142 1.00 51.84 89 ARG A CA 1
ATOM 699 C C . ARG A 1 89 ? -20.211 -4.455 3.239 1.00 51.84 89 ARG A C 1
ATOM 701 O O . ARG A 1 89 ? -21.251 -5.020 2.915 1.00 51.84 89 ARG A O 1
ATOM 708 N N . GLY A 1 90 ? -19.009 -4.953 2.945 1.00 56.00 90 GLY A N 1
ATOM 709 C CA . GLY A 1 90 ? -18.835 -6.345 2.506 1.00 56.00 90 GLY A CA 1
ATOM 710 C C . GLY A 1 90 ? -17.620 -6.612 1.626 1.00 56.00 90 GLY A C 1
ATOM 711 O O . GLY A 1 90 ? -16.973 -7.639 1.799 1.00 56.00 90 GLY A O 1
ATOM 712 N N . ALA A 1 91 ? -17.272 -5.675 0.747 1.00 56.81 91 ALA A N 1
ATOM 713 C CA . ALA A 1 91 ? -16.036 -5.702 -0.025 1.00 56.81 91 ALA A CA 1
ATOM 714 C C . ALA A 1 91 ? -15.376 -4.333 0.115 1.00 56.81 91 ALA A C 1
ATOM 716 O O . ALA A 1 91 ? -16.011 -3.316 -0.179 1.00 56.81 91 ALA A O 1
ATOM 717 N N . ALA A 1 92 ? -14.135 -4.303 0.595 1.00 57.78 92 ALA A N 1
ATOM 718 C CA . ALA A 1 92 ? -13.337 -3.090 0.612 1.00 57.78 92 ALA A CA 1
ATOM 719 C C . ALA A 1 92 ? -13.102 -2.670 -0.845 1.00 57.78 92 ALA A C 1
ATOM 721 O O . ALA A 1 92 ? -12.196 -3.140 -1.526 1.00 57.78 92 ALA A O 1
ATOM 722 N N . GLN A 1 93 ? -13.983 -1.816 -1.368 1.00 84.50 93 GLN A N 1
ATOM 723 C CA . GLN A 1 93 ? -13.729 -1.158 -2.637 1.00 84.50 93 GLN A CA 1
ATOM 724 C C . GLN A 1 93 ? -12.631 -0.151 -2.339 1.00 84.50 93 GLN A C 1
ATOM 726 O O . GLN A 1 93 ? -12.894 0.894 -1.757 1.00 84.50 93 GLN A O 1
ATOM 731 N N . VAL A 1 94 ? -11.393 -0.497 -2.662 1.00 93.50 94 VAL A N 1
ATOM 732 C CA . VAL A 1 94 ? -10.285 0.450 -2.679 1.00 93.50 94 VAL A CA 1
ATOM 733 C C . VAL A 1 94 ? -10.051 0.938 -4.103 1.00 93.50 94 VAL A C 1
ATOM 735 O O . VAL A 1 94 ? -10.407 0.281 -5.083 1.00 93.50 94 VAL A O 1
ATOM 738 N N . GLU A 1 95 ? -9.472 2.122 -4.235 1.00 94.88 95 GLU A N 1
ATOM 739 C CA . GLU A 1 95 ? -9.056 2.693 -5.508 1.00 94.88 95 GLU A CA 1
ATOM 740 C C . GLU A 1 95 ? -7.559 2.964 -5.478 1.00 94.88 95 GLU A C 1
ATOM 742 O O . GLU A 1 95 ? -7.041 3.594 -4.560 1.00 94.88 95 GLU A O 1
ATOM 747 N N . LEU A 1 96 ? -6.863 2.525 -6.520 1.00 96.19 96 LEU A N 1
ATOM 748 C CA . LEU A 1 96 ? -5.492 2.924 -6.775 1.00 96.19 96 LEU A CA 1
ATOM 749 C C . LEU A 1 96 ? -5.510 4.302 -7.440 1.00 96.19 96 LEU A C 1
ATOM 751 O O . LEU A 1 96 ? -6.102 4.468 -8.511 1.00 96.19 96 LEU A O 1
ATOM 755 N N . LEU A 1 97 ? -4.843 5.274 -6.829 1.00 95.50 97 LEU A N 1
ATOM 756 C CA . LEU A 1 97 ? -4.684 6.635 -7.323 1.00 95.50 97 LEU A CA 1
ATOM 757 C C . LEU A 1 97 ? -3.249 6.846 -7.811 1.00 95.50 97 LEU A C 1
ATOM 759 O O . LEU A 1 97 ? -2.291 6.552 -7.102 1.00 95.50 97 LEU A O 1
ATOM 763 N N . TRP A 1 98 ? -3.099 7.417 -9.003 1.00 95.56 98 TRP A N 1
ATOM 764 C CA . TRP A 1 98 ? -1.827 7.952 -9.483 1.00 95.56 98 TRP A CA 1
ATOM 765 C C . TRP A 1 98 ? -2.095 9.216 -10.305 1.00 95.56 98 TRP A C 1
ATOM 767 O O . TRP A 1 98 ? -2.876 9.209 -11.262 1.00 95.56 98 TRP A O 1
ATOM 777 N N . GLU A 1 99 ? -1.457 10.328 -9.941 1.00 88.31 99 GLU A N 1
ATOM 778 C CA . GLU A 1 99 ? -1.765 11.656 -10.501 1.00 88.31 99 GLU A CA 1
ATOM 779 C C . GLU A 1 99 ? -3.266 12.014 -10.354 1.00 88.31 99 GLU A C 1
ATOM 781 O O . GLU A 1 99 ? -3.813 12.021 -9.258 1.00 88.31 99 GLU A O 1
ATOM 786 N N . LYS A 1 100 ? -3.945 12.307 -11.475 1.00 91.06 100 LYS A N 1
ATOM 787 C CA . LYS A 1 100 ? -5.387 12.585 -11.578 1.00 91.06 100 LYS A CA 1
ATOM 788 C C . LYS A 1 100 ? -6.200 11.349 -11.984 1.00 91.06 100 LYS A C 1
ATOM 790 O O . LYS A 1 100 ? -7.369 11.473 -12.348 1.00 91.06 100 LYS A O 1
ATOM 795 N N . LYS A 1 101 ? -5.575 10.169 -12.032 1.00 94.81 101 LYS A N 1
ATOM 796 C CA . LYS A 1 101 ? -6.197 8.924 -12.495 1.00 94.81 101 LYS A CA 1
ATOM 797 C C . LYS A 1 101 ? -6.464 8.012 -11.310 1.00 94.81 101 LYS A C 1
ATOM 799 O O . LYS A 1 101 ? -5.642 7.901 -10.410 1.00 94.81 101 LYS A O 1
ATOM 804 N N . ARG A 1 102 ? -7.601 7.328 -11.373 1.00 95.31 102 ARG A N 1
ATOM 805 C CA . ARG A 1 102 ? -8.024 6.309 -10.415 1.00 95.31 102 ARG A CA 1
ATOM 806 C C . ARG A 1 102 ? -8.460 5.053 -11.147 1.00 95.31 102 ARG A C 1
ATOM 808 O O . ARG A 1 102 ? -8.952 5.136 -12.278 1.00 95.31 102 ARG A O 1
ATOM 815 N N . ALA A 1 103 ? -8.262 3.901 -10.528 1.00 95.19 103 ALA A N 1
ATOM 816 C CA . ALA A 1 103 ? -8.828 2.641 -10.983 1.00 95.19 103 ALA A CA 1
ATOM 817 C C . ALA A 1 103 ? -8.956 1.661 -9.822 1.00 95.19 103 ALA A C 1
ATOM 819 O O . ALA A 1 103 ? -8.195 1.732 -8.864 1.00 95.19 103 ALA A O 1
ATOM 820 N N . ARG A 1 104 ? -9.892 0.724 -9.948 1.00 94.94 104 ARG A N 1
ATOM 821 C CA . ARG A 1 104 ? -10.089 -0.349 -8.977 1.00 94.94 104 ARG A CA 1
ATOM 822 C C . ARG A 1 104 ? -9.059 -1.455 -9.215 1.00 94.94 104 ARG A C 1
ATOM 824 O O . ARG A 1 104 ? -9.040 -2.005 -10.325 1.00 94.94 104 ARG A O 1
ATOM 831 N N . PRO A 1 105 ? -8.176 -1.738 -8.242 1.00 96.31 105 PRO A N 1
ATOM 832 C CA . PRO A 1 105 ? -7.311 -2.899 -8.306 1.00 96.31 105 PRO A CA 1
ATOM 833 C C . PRO A 1 105 ? -8.116 -4.172 -8.029 1.00 96.31 105 PRO A C 1
ATOM 835 O O . PRO A 1 105 ? -9.051 -4.174 -7.236 1.00 96.31 105 PRO A O 1
ATOM 838 N N . VAL A 1 106 ? -7.746 -5.241 -8.725 1.00 95.44 106 VAL A N 1
ATOM 839 C CA . VAL A 1 106 ? -8.267 -6.602 -8.542 1.00 95.44 106 VAL A CA 1
ATOM 840 C C . VAL A 1 106 ? -7.280 -7.434 -7.729 1.00 95.44 106 VAL A C 1
ATOM 842 O O . VAL A 1 106 ? -7.698 -8.230 -6.900 1.00 95.44 106 VAL A O 1
ATOM 845 N N . ARG A 1 107 ? -5.978 -7.258 -7.981 1.00 96.06 107 ARG A N 1
ATOM 846 C CA . ARG A 1 107 ? -4.865 -7.796 -7.188 1.00 96.06 107 ARG A CA 1
ATOM 847 C C . ARG A 1 107 ? -3.546 -7.157 -7.628 1.00 96.06 107 ARG A C 1
ATOM 849 O O . ARG A 1 107 ? -3.495 -6.500 -8.675 1.00 96.06 107 ARG A O 1
ATOM 856 N N . ALA A 1 108 ? -2.488 -7.391 -6.870 1.00 96.75 108 ALA A N 1
ATOM 857 C CA . ALA A 1 108 ? -1.112 -7.122 -7.256 1.00 96.75 108 ALA A CA 1
ATOM 858 C C . ALA A 1 108 ? -0.301 -8.423 -7.261 1.00 96.75 108 ALA A C 1
ATOM 860 O O . ALA A 1 108 ? -0.503 -9.281 -6.404 1.00 96.75 108 ALA A O 1
ATOM 861 N N . ASP A 1 109 ? 0.625 -8.539 -8.211 1.00 95.06 109 ASP A N 1
ATOM 862 C CA . ASP A 1 109 ? 1.527 -9.683 -8.337 1.00 95.06 109 ASP A CA 1
ATOM 863 C C . ASP A 1 109 ? 2.976 -9.174 -8.317 1.00 95.06 109 ASP A C 1
ATOM 865 O O . ASP A 1 109 ? 3.299 -8.188 -8.989 1.00 95.06 109 ASP A O 1
ATOM 869 N N . ALA A 1 110 ? 3.848 -9.845 -7.559 1.00 92.81 110 ALA A N 1
ATOM 870 C CA . ALA A 1 110 ? 5.282 -9.541 -7.534 1.00 92.81 110 ALA A CA 1
ATOM 871 C C . ALA A 1 110 ? 5.965 -9.897 -8.863 1.00 92.81 110 ALA A C 1
ATOM 873 O O . ALA A 1 110 ? 6.914 -9.237 -9.273 1.00 92.81 110 ALA A O 1
ATOM 874 N N . GLU A 1 111 ? 5.458 -10.915 -9.557 1.00 89.81 111 GLU A N 1
ATOM 875 C CA . GLU A 1 111 ? 5.938 -11.302 -10.878 1.00 89.81 111 GLU A CA 1
ATOM 876 C C . GLU A 1 111 ? 5.292 -10.448 -11.971 1.00 89.81 111 GLU A C 1
ATOM 878 O O . GLU A 1 111 ? 4.076 -10.244 -12.007 1.00 89.81 111 GLU A O 1
ATOM 883 N N . VAL A 1 112 ? 6.115 -9.980 -12.909 1.00 87.06 112 VAL A N 1
ATOM 884 C CA . VAL A 1 112 ? 5.654 -9.267 -14.100 1.00 87.06 112 VAL A CA 1
ATOM 885 C C . VAL A 1 112 ? 5.566 -10.251 -15.261 1.00 87.06 112 VAL A C 1
ATOM 887 O O . VAL A 1 112 ? 6.557 -10.873 -15.640 1.00 87.06 112 VAL A O 1
ATOM 890 N N . TYR A 1 113 ? 4.390 -10.372 -15.880 1.00 81.81 113 TYR A N 1
ATOM 891 C CA . TYR A 1 113 ? 4.239 -11.251 -17.040 1.00 81.81 113 TYR A CA 1
ATOM 892 C C . TYR A 1 113 ? 5.043 -10.727 -18.239 1.00 81.81 113 TYR A C 1
ATOM 894 O O . TYR A 1 113 ? 4.656 -9.742 -18.877 1.00 81.81 113 TYR A O 1
ATOM 902 N N . ALA A 1 114 ? 6.111 -11.442 -18.603 1.00 76.88 114 ALA A N 1
ATOM 903 C CA . ALA A 1 114 ? 6.963 -11.147 -19.761 1.00 76.88 114 ALA A CA 1
ATOM 904 C C . ALA A 1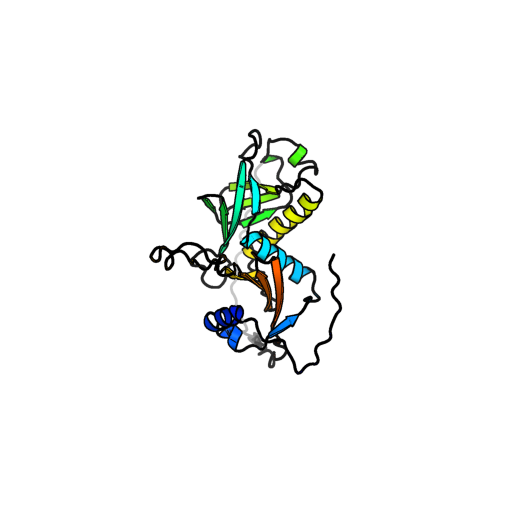 114 ? 6.167 -10.974 -21.070 1.00 76.88 114 ALA A C 1
ATOM 906 O O . ALA A 1 114 ? 6.464 -10.104 -21.883 1.00 76.88 114 ALA A O 1
ATOM 907 N N . SER A 1 115 ? 5.076 -11.727 -21.252 1.00 77.62 115 SER A N 1
ATOM 908 C CA . SER A 1 115 ? 4.193 -11.598 -22.426 1.00 77.62 115 SER A CA 1
ATOM 909 C C . SER A 1 115 ? 3.550 -10.211 -22.565 1.00 77.62 115 SER A C 1
ATOM 911 O O . SER A 1 115 ? 3.168 -9.799 -23.662 1.00 77.62 115 SER A O 1
ATOM 913 N N . CYS A 1 116 ? 3.428 -9.477 -21.459 1.00 71.31 116 CYS A N 1
ATOM 914 C CA . CYS A 1 116 ? 2.778 -8.173 -21.386 1.00 71.31 116 CYS A CA 1
ATOM 915 C C . CYS A 1 116 ? 3.778 -7.012 -21.267 1.00 71.31 116 CYS A C 1
ATOM 917 O O . CYS A 1 116 ? 3.382 -5.846 -21.404 1.00 71.31 116 CYS A O 1
ATOM 919 N N . PHE A 1 117 ? 5.060 -7.324 -21.062 1.00 75.31 117 PHE A N 1
ATOM 920 C CA . PHE A 1 117 ? 6.139 -6.368 -20.875 1.00 75.31 117 PHE A CA 1
ATOM 921 C C . PHE A 1 117 ? 7.273 -6.631 -21.875 1.00 75.31 117 PHE A C 1
ATOM 923 O O . PHE A 1 117 ? 8.061 -7.548 -21.714 1.00 75.31 117 PHE A O 1
ATOM 930 N N . GLN A 1 118 ? 7.361 -5.798 -22.915 1.00 70.25 118 GLN A N 1
ATOM 931 C CA . GLN A 1 118 ? 8.432 -5.851 -23.928 1.00 70.25 118 GLN A CA 1
ATOM 932 C C . GLN A 1 118 ? 9.570 -4.856 -23.632 1.00 70.25 118 GLN A C 1
ATOM 934 O O . GLN A 1 118 ? 10.246 -4.399 -24.555 1.00 70.25 118 GLN A O 1
ATOM 939 N N . GLY A 1 119 ? 9.681 -4.410 -22.377 1.00 69.31 119 GLY A N 1
ATOM 940 C CA . GLY A 1 119 ? 10.720 -3.475 -21.962 1.00 69.31 119 GLY A CA 1
ATOM 941 C C . GLY A 1 119 ? 12.036 -4.174 -21.680 1.00 69.31 119 GLY A C 1
ATOM 942 O O . GLY A 1 119 ? 12.212 -5.341 -22.012 1.00 69.31 119 GLY A O 1
ATOM 943 N N . ASP A 1 120 ? 12.950 -3.436 -21.060 1.00 70.31 120 ASP A N 1
ATOM 944 C CA . ASP A 1 120 ? 14.248 -3.963 -20.656 1.00 70.31 120 ASP A CA 1
ATOM 945 C C . ASP A 1 120 ? 14.081 -5.212 -19.771 1.00 70.31 120 ASP A C 1
ATOM 947 O O . ASP A 1 120 ? 13.403 -5.170 -18.740 1.00 70.31 120 ASP A O 1
ATOM 951 N N . GLU A 1 121 ? 14.688 -6.324 -20.189 1.00 70.00 121 GLU A N 1
ATOM 952 C CA . GLU A 1 121 ? 14.654 -7.598 -19.467 1.00 70.00 121 GLU A CA 1
ATOM 953 C C . GLU A 1 121 ? 15.314 -7.505 -18.087 1.00 70.00 121 GLU A C 1
ATOM 955 O O . GLU A 1 121 ? 15.064 -8.362 -17.240 1.00 70.00 121 GLU A O 1
ATOM 960 N N . SER A 1 122 ? 16.087 -6.448 -17.807 1.00 68.44 122 SER A N 1
ATOM 961 C CA . SER A 1 122 ? 16.579 -6.148 -16.456 1.00 68.44 122 SER A CA 1
ATOM 962 C C . SER A 1 122 ? 15.449 -6.041 -15.416 1.00 68.44 122 SER A C 1
ATOM 964 O O . SER A 1 122 ? 15.662 -6.339 -14.239 1.00 68.44 122 SER A O 1
ATOM 966 N N . LEU A 1 123 ? 14.228 -5.704 -15.856 1.00 65.19 123 LEU A N 1
ATOM 967 C CA . LEU A 1 123 ? 13.015 -5.689 -15.031 1.00 65.19 123 LEU A CA 1
ATOM 968 C C . LEU A 1 123 ? 12.386 -7.064 -14.803 1.00 65.19 123 LEU A C 1
ATOM 970 O O . LEU A 1 123 ? 11.607 -7.221 -13.869 1.00 65.19 123 LEU A O 1
ATOM 974 N N . LEU A 1 124 ? 12.699 -8.039 -15.654 1.00 63.28 124 LEU A N 1
ATOM 975 C CA . LEU A 1 124 ? 12.148 -9.395 -15.610 1.00 63.28 124 LEU A CA 1
ATOM 976 C C . LEU A 1 124 ? 13.119 -10.379 -14.943 1.00 63.28 1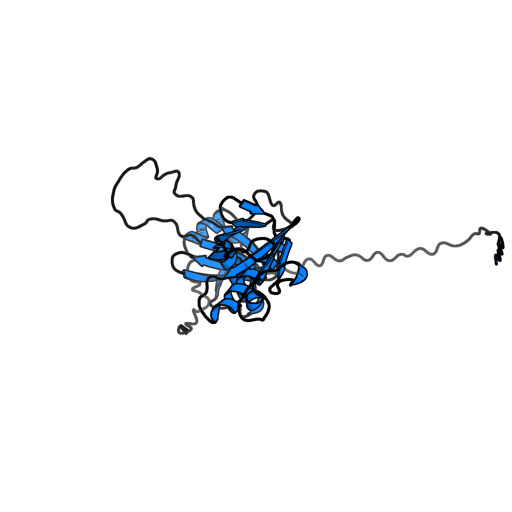24 LEU A C 1
ATOM 978 O O . LEU A 1 124 ? 12.691 -11.280 -14.229 1.00 63.28 124 LEU A O 1
ATOM 982 N N . ASN A 1 125 ? 14.427 -10.181 -15.116 1.00 59.41 125 ASN A N 1
ATOM 983 C CA . ASN A 1 125 ? 15.470 -11.114 -14.685 1.00 59.41 125 ASN A CA 1
ATOM 984 C C . ASN A 1 125 ? 15.979 -10.850 -13.255 1.00 59.41 125 ASN A C 1
ATOM 986 O O . ASN A 1 125 ? 17.169 -10.978 -12.977 1.00 59.41 125 ASN A O 1
ATOM 990 N N . GLY A 1 126 ? 15.082 -10.467 -12.342 1.00 52.28 126 GLY A N 1
ATOM 991 C CA . GLY A 1 126 ? 15.362 -10.407 -10.900 1.00 52.28 126 GLY A CA 1
ATOM 992 C C . GLY A 1 126 ? 16.278 -9.269 -10.429 1.00 52.28 126 GLY A C 1
ATOM 993 O O . GLY A 1 126 ? 16.573 -9.201 -9.240 1.00 52.28 126 GLY A O 1
ATOM 994 N N . GLY A 1 127 ? 16.711 -8.374 -11.325 1.00 60.03 127 GLY A N 1
ATOM 995 C CA . GLY A 1 127 ? 17.562 -7.227 -10.987 1.00 60.03 127 GLY A CA 1
ATOM 996 C C . GLY A 1 127 ? 16.786 -5.971 -10.588 1.00 60.03 127 GLY A C 1
ATOM 997 O O . GLY A 1 127 ? 17.236 -5.214 -9.733 1.00 60.03 127 GLY A O 1
ATOM 998 N N . ALA A 1 128 ? 15.604 -5.748 -11.164 1.00 64.88 128 ALA A N 1
ATOM 999 C CA . ALA A 1 128 ? 14.734 -4.659 -10.747 1.00 64.88 128 ALA A CA 1
ATOM 1000 C C . ALA A 1 128 ? 13.522 -5.218 -10.001 1.00 64.88 128 ALA A C 1
ATOM 1002 O O . ALA A 1 128 ? 12.842 -6.128 -10.469 1.00 64.88 128 ALA A O 1
ATOM 1003 N N . CYS A 1 129 ? 13.234 -4.642 -8.841 1.00 78.00 129 CYS A N 1
ATOM 1004 C CA . CYS A 1 129 ? 12.165 -5.062 -7.941 1.00 78.00 129 CYS A CA 1
ATOM 1005 C C . CYS A 1 129 ? 10.781 -4.610 -8.447 1.00 78.00 129 CYS A C 1
ATOM 1007 O O . CYS A 1 129 ? 10.027 -3.946 -7.739 1.00 78.00 129 CYS A O 1
ATOM 1009 N N . GLY A 1 130 ? 10.477 -4.896 -9.714 1.00 89.25 130 GLY A N 1
ATOM 1010 C CA . GLY A 1 130 ? 9.215 -4.545 -10.347 1.00 89.25 130 GLY A CA 1
ATOM 1011 C C . GLY A 1 130 ? 8.057 -5.403 -9.839 1.00 89.25 130 GLY A C 1
ATOM 1012 O O . GLY A 1 130 ? 8.260 -6.517 -9.374 1.00 89.25 130 GLY A O 1
ATOM 1013 N N . PHE A 1 131 ? 6.841 -4.878 -9.941 1.00 93.50 131 PHE A N 1
ATOM 1014 C CA . PHE A 1 131 ? 5.592 -5.600 -9.709 1.00 93.50 131 PHE A CA 1
ATOM 1015 C C . PHE A 1 131 ? 4.508 -5.096 -10.661 1.00 93.50 131 PHE A C 1
ATOM 1017 O O . PHE A 1 131 ? 4.637 -4.043 -11.303 1.00 93.50 131 PHE A O 1
ATOM 1024 N N . GLN A 1 132 ? 3.408 -5.836 -10.747 1.00 94.25 132 GLN A N 1
ATOM 1025 C CA . GLN A 1 132 ? 2.246 -5.441 -11.531 1.00 94.25 132 GLN A CA 1
ATOM 1026 C C . GLN A 1 132 ? 0.999 -5.312 -10.662 1.00 94.25 132 GLN A C 1
ATOM 1028 O O . GLN A 1 132 ? 0.797 -6.049 -9.702 1.00 94.25 132 GLN A O 1
ATOM 1033 N N . VAL A 1 133 ? 0.124 -4.383 -11.039 1.00 96.12 133 VAL A N 1
ATOM 1034 C CA . VAL A 1 133 ? -1.215 -4.255 -10.463 1.00 96.12 133 VAL A CA 1
ATOM 1035 C C . VAL A 1 133 ? -2.234 -4.531 -11.554 1.00 96.12 133 VAL A C 1
ATOM 1037 O O . VAL A 1 133 ? -2.291 -3.826 -12.571 1.00 96.12 133 VAL A O 1
ATOM 1040 N N . ILE A 1 134 ? -3.049 -5.559 -11.339 1.00 95.50 134 ILE A N 1
ATOM 1041 C CA . ILE A 1 134 ? -4.138 -5.936 -12.231 1.00 95.50 134 ILE A CA 1
ATOM 1042 C C . ILE A 1 134 ? -5.352 -5.095 -11.859 1.00 95.50 134 ILE A C 1
ATOM 1044 O O . ILE A 1 134 ? -5.829 -5.115 -10.729 1.00 95.50 134 ILE A O 1
ATOM 1048 N N . LEU A 1 135 ? -5.850 -4.341 -12.830 1.00 95.19 135 LEU A N 1
ATOM 1049 C CA . LEU A 1 135 ? -7.105 -3.602 -12.759 1.00 95.19 135 LEU A CA 1
ATOM 1050 C C . LEU A 1 135 ? -8.152 -4.344 -13.600 1.00 95.19 135 LEU A C 1
ATOM 1052 O O . LEU A 1 135 ? -7.794 -5.108 -14.494 1.00 95.19 135 LEU A O 1
ATOM 1056 N N . GLU A 1 136 ? -9.438 -4.039 -13.416 1.00 90.50 136 GLU A N 1
ATOM 1057 C CA . GLU A 1 136 ? -10.546 -4.710 -14.131 1.00 90.50 136 GLU A CA 1
ATOM 1058 C C . GLU A 1 136 ? -10.366 -4.800 -15.661 1.00 90.50 136 GLU A C 1
ATOM 1060 O O . GLU A 1 136 ? -10.802 -5.758 -16.290 1.00 90.50 136 GLU A O 1
ATOM 1065 N N . LYS A 1 137 ? -9.753 -3.782 -16.281 1.00 91.44 137 LYS A N 1
ATOM 1066 C CA . LYS A 1 137 ? -9.643 -3.662 -17.750 1.00 91.44 137 LYS A CA 1
ATOM 1067 C C . LYS A 1 137 ? -8.211 -3.568 -18.274 1.00 91.44 137 LYS A C 1
ATOM 1069 O O . LYS A 1 137 ? -8.018 -3.422 -19.479 1.00 91.44 137 LYS A O 1
ATOM 1074 N N . ARG A 1 138 ? -7.203 -3.532 -17.399 1.00 92.81 138 ARG A N 1
ATOM 1075 C CA . ARG A 1 138 ? -5.797 -3.335 -17.796 1.00 92.81 138 ARG A CA 1
ATOM 1076 C C . ARG A 1 138 ? -4.838 -3.687 -16.668 1.00 92.81 138 ARG A C 1
ATOM 1078 O O . ARG A 1 138 ? -5.233 -3.727 -15.515 1.00 92.81 138 ARG A O 1
ATOM 1085 N N . MET A 1 139 ? -3.559 -3.798 -16.998 1.00 93.50 139 MET A N 1
ATOM 1086 C CA . MET A 1 139 ? -2.479 -3.950 -16.023 1.00 93.50 139 MET A CA 1
ATOM 1087 C C . MET A 1 139 ? -1.620 -2.688 -15.972 1.00 93.50 139 MET A C 1
ATOM 1089 O O . MET A 1 139 ? -1.470 -1.983 -16.978 1.00 93.50 139 MET A O 1
ATOM 1093 N N . LEU A 1 140 ? -1.089 -2.392 -14.791 1.00 93.75 140 LEU A N 1
ATOM 1094 C CA . LEU A 1 140 ? -0.066 -1.377 -14.566 1.00 93.75 140 LEU A CA 1
ATOM 1095 C C . LEU A 1 140 ? 1.209 -2.063 -14.081 1.00 93.75 140 LEU A C 1
ATOM 1097 O O . LEU A 1 140 ? 1.126 -3.047 -13.358 1.00 93.75 140 LEU A O 1
ATOM 1101 N N . PHE A 1 141 ? 2.360 -1.515 -14.456 1.00 93.12 141 PHE A N 1
ATOM 1102 C CA . PHE A 1 141 ? 3.676 -2.030 -14.084 1.00 93.12 141 PHE A CA 1
ATOM 1103 C C . PHE A 1 141 ? 4.436 -0.938 -13.346 1.00 93.12 141 PHE A C 1
ATOM 1105 O O . PHE A 1 141 ? 4.476 0.209 -13.821 1.00 93.12 141 PHE A O 1
ATOM 1112 N N . PHE A 1 142 ? 5.014 -1.293 -12.208 1.00 93.62 142 PHE A N 1
ATOM 1113 C CA . PHE A 1 142 ? 5.692 -0.372 -11.312 1.00 93.62 142 PHE A CA 1
ATOM 1114 C C . PHE A 1 142 ? 7.020 -0.949 -10.841 1.00 93.62 142 PHE A C 1
ATOM 1116 O O . PHE A 1 142 ? 7.137 -2.157 -10.684 1.00 93.62 142 PHE A O 1
ATOM 1123 N N . THR A 1 143 ? 7.968 -0.069 -10.543 1.00 92.69 143 THR A N 1
ATOM 1124 C CA . THR A 1 143 ? 9.161 -0.387 -9.751 1.00 92.69 143 THR A CA 1
ATOM 1125 C C . THR A 1 143 ? 9.278 0.652 -8.634 1.00 92.69 143 THR A C 1
ATOM 1127 O O . THR A 1 143 ? 9.072 1.840 -8.912 1.00 92.69 143 THR A O 1
ATOM 1130 N N . PRO A 1 144 ? 9.560 0.258 -7.381 1.00 93.31 144 PRO A N 1
ATOM 1131 C CA . PRO A 1 144 ? 9.884 1.197 -6.312 1.00 93.31 144 PRO A CA 1
ATOM 1132 C C . PRO A 1 144 ? 11.077 2.079 -6.689 1.00 93.31 144 PRO A C 1
ATOM 1134 O O . PRO A 1 144 ? 12.017 1.608 -7.319 1.00 93.31 144 PRO A O 1
ATOM 1137 N N . GLU A 1 145 ? 11.064 3.351 -6.292 1.00 89.38 145 GLU A N 1
ATOM 1138 C CA . GLU A 1 145 ? 12.197 4.274 -6.495 1.00 89.38 145 GLU A CA 1
ATOM 1139 C C . GLU A 1 145 ? 13.341 4.042 -5.484 1.00 89.38 145 GLU A C 1
ATOM 1141 O O . GLU A 1 145 ? 14.076 4.960 -5.151 1.00 89.38 145 GLU A O 1
ATOM 1146 N N . SER A 1 146 ? 13.472 2.836 -4.930 1.00 80.62 146 SER A N 1
ATOM 1147 C CA . SER A 1 146 ? 14.578 2.534 -4.021 1.00 80.62 146 SER A CA 1
ATOM 1148 C C . SER A 1 146 ? 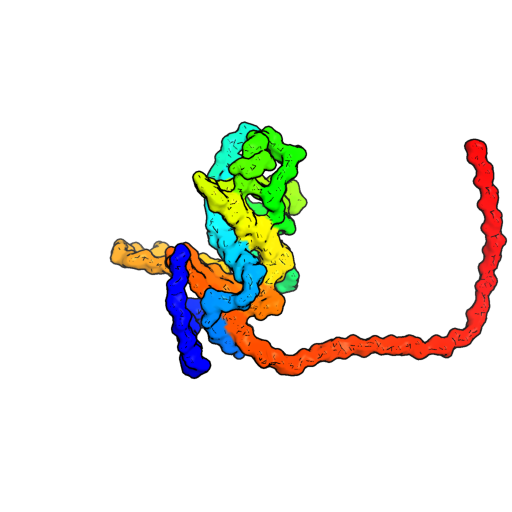15.835 2.260 -4.839 1.00 80.62 146 SER A C 1
ATOM 1150 O O . SER A 1 146 ? 15.858 1.336 -5.652 1.00 80.62 146 SER A O 1
ATOM 1152 N N . ASP A 1 147 ? 16.879 3.050 -4.603 1.00 63.25 147 ASP A N 1
ATOM 1153 C CA . ASP A 1 147 ? 18.175 2.932 -5.278 1.00 63.25 147 ASP A CA 1
ATOM 1154 C C . ASP A 1 147 ? 19.058 1.805 -4.684 1.00 63.25 147 ASP A C 1
ATOM 1156 O O . ASP A 1 147 ? 20.264 1.771 -4.929 1.00 63.25 147 ASP A O 1
ATOM 1160 N N . GLY A 1 148 ? 18.494 0.886 -3.884 1.00 72.00 148 GLY A N 1
ATOM 1161 C CA . GLY A 1 148 ? 19.257 -0.117 -3.131 1.00 72.00 148 GLY A CA 1
ATOM 1162 C C . GLY A 1 148 ? 18.556 -1.461 -2.904 1.00 72.00 148 GLY A C 1
ATOM 1163 O O . GLY A 1 148 ? 17.518 -1.763 -3.495 1.00 72.00 148 GLY A O 1
ATOM 1164 N N . GLU A 1 149 ? 19.144 -2.274 -2.018 1.00 71.69 149 GLU A N 1
ATOM 1165 C CA . GLU A 1 149 ? 18.693 -3.638 -1.673 1.00 71.69 149 GLU A CA 1
ATOM 1166 C C . GLU A 1 149 ? 17.241 -3.685 -1.152 1.00 71.69 149 GLU A C 1
ATOM 1168 O O . GLU A 1 149 ? 16.552 -4.694 -1.300 1.00 71.69 149 GLU A O 1
ATOM 1173 N N . ASP A 1 150 ? 16.726 -2.561 -0.645 1.00 83.75 150 ASP A N 1
ATOM 1174 C CA . ASP A 1 150 ? 15.369 -2.439 -0.102 1.00 83.75 150 ASP A CA 1
ATOM 1175 C C . ASP A 1 150 ? 14.260 -2.459 -1.166 1.00 83.75 150 ASP A C 1
ATOM 1177 O O . ASP A 1 150 ? 13.073 -2.510 -0.829 1.00 83.75 150 ASP A O 1
ATOM 1181 N N . GLY A 1 151 ? 14.606 -2.417 -2.458 1.00 88.25 151 GLY A N 1
ATOM 1182 C CA . GLY A 1 151 ? 13.619 -2.446 -3.538 1.00 88.25 151 GLY A CA 1
ATOM 1183 C C . GLY A 1 151 ? 12.682 -3.655 -3.453 1.00 88.25 151 GLY A C 1
ATOM 1184 O O . GLY A 1 151 ? 11.482 -3.514 -3.696 1.00 88.25 151 GLY A O 1
ATOM 1185 N N . ALA A 1 152 ? 13.201 -4.825 -3.064 1.00 89.81 152 ALA A N 1
ATOM 1186 C CA . ALA A 1 152 ? 12.415 -6.053 -2.964 1.00 89.81 152 ALA A CA 1
ATOM 1187 C C . ALA A 1 152 ? 11.428 -5.980 -1.794 1.00 89.81 152 ALA A C 1
ATOM 1189 O O . ALA A 1 152 ? 10.247 -6.259 -1.974 1.00 89.81 152 ALA A O 1
ATOM 1190 N N . ALA A 1 153 ? 11.879 -5.492 -0.637 1.00 91.56 153 ALA A N 1
ATOM 1191 C CA . ALA A 1 153 ? 11.017 -5.282 0.520 1.00 91.56 153 ALA A CA 1
ATOM 1192 C C . ALA A 1 153 ? 9.890 -4.282 0.209 1.00 91.56 153 ALA A C 1
ATOM 1194 O O . ALA A 1 153 ? 8.732 -4.518 0.542 1.00 91.56 153 ALA A O 1
ATOM 1195 N N . TRP A 1 154 ? 10.195 -3.188 -0.498 1.00 93.06 154 TRP A N 1
ATOM 1196 C CA . TRP A 1 154 ? 9.182 -2.206 -0.902 1.00 93.06 154 TRP A CA 1
ATOM 1197 C C . TRP A 1 154 ? 8.190 -2.777 -1.910 1.00 93.06 154 TRP A C 1
ATOM 1199 O O . TRP A 1 154 ? 6.996 -2.482 -1.837 1.00 93.06 154 TRP A O 1
ATOM 1209 N N . ARG A 1 155 ? 8.667 -3.589 -2.856 1.00 93.94 155 ARG A N 1
ATOM 1210 C CA . ARG A 1 155 ? 7.810 -4.325 -3.789 1.00 93.94 155 ARG A CA 1
ATOM 1211 C C . ARG A 1 155 ? 6.843 -5.225 -3.021 1.00 93.94 155 ARG A C 1
ATOM 1213 O O . ARG A 1 155 ? 5.644 -5.175 -3.282 1.00 93.94 155 ARG A O 1
ATOM 1220 N N . ASP A 1 156 ? 7.348 -5.997 -2.067 1.00 94.25 156 ASP A N 1
ATOM 1221 C CA . ASP A 1 156 ? 6.550 -6.959 -1.306 1.00 94.25 156 ASP A CA 1
ATOM 1222 C C . ASP A 1 156 ? 5.528 -6.245 -0.409 1.00 94.25 156 ASP A C 1
ATOM 1224 O O . ASP A 1 156 ? 4.359 -6.627 -0.388 1.00 94.25 156 ASP A O 1
ATOM 1228 N N . MET A 1 157 ? 5.912 -5.122 0.207 1.00 95.12 157 MET A N 1
ATOM 1229 C CA 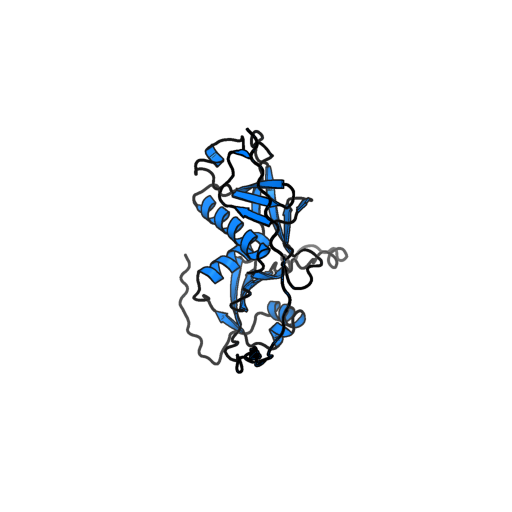. MET A 1 157 ? 5.005 -4.209 0.913 1.00 95.12 157 MET A CA 1
ATOM 1230 C C . MET A 1 157 ? 3.869 -3.698 0.013 1.00 95.12 157 MET A C 1
ATOM 1232 O O . MET A 1 157 ? 2.706 -3.696 0.418 1.00 95.12 157 MET A O 1
ATOM 1236 N N . TRP A 1 158 ? 4.173 -3.288 -1.223 1.00 96.81 158 TRP A N 1
ATOM 1237 C CA . TRP A 1 158 ? 3.158 -2.845 -2.184 1.00 96.81 158 TRP A CA 1
ATOM 1238 C C . TRP A 1 158 ? 2.214 -3.969 -2.605 1.00 96.81 158 TRP A C 1
ATOM 1240 O O . TRP A 1 158 ? 0.997 -3.774 -2.642 1.00 96.81 158 TRP A O 1
ATOM 1250 N N . VAL A 1 159 ? 2.768 -5.134 -2.939 1.00 97.00 159 VAL A N 1
ATOM 1251 C CA . VAL A 1 159 ? 1.997 -6.298 -3.385 1.00 97.00 159 VAL A CA 1
ATOM 1252 C C . VAL A 1 159 ? 1.080 -6.782 -2.265 1.00 97.00 159 VAL A C 1
ATOM 1254 O O . VAL A 1 159 ? -0.128 -6.905 -2.480 1.00 97.00 159 VAL A O 1
ATOM 1257 N N . ASN A 1 160 ? 1.628 -6.983 -1.065 1.00 96.75 160 ASN A N 1
ATOM 1258 C CA . ASN A 1 160 ? 0.864 -7.417 0.097 1.00 96.75 160 ASN A CA 1
ATOM 1259 C C . ASN A 1 160 ? -0.202 -6.379 0.468 1.00 96.75 160 ASN A C 1
ATOM 1261 O O . ASN A 1 160 ? -1.379 -6.712 0.556 1.00 96.75 160 ASN A O 1
ATOM 1265 N N . GLY A 1 161 ? 0.179 -5.101 0.566 1.00 96.50 161 GLY A N 1
ATOM 1266 C CA . GLY A 1 161 ? -0.716 -4.015 0.962 1.00 96.50 161 GLY A CA 1
ATOM 1267 C C . GLY A 1 161 ? -1.915 -3.847 0.031 1.00 96.50 161 GLY A C 1
ATOM 1268 O O . GLY A 1 161 ? -3.042 -3.674 0.492 1.00 96.50 161 GLY A O 1
ATOM 1269 N N . VAL A 1 162 ? -1.711 -3.943 -1.289 1.00 96.62 162 VAL A N 1
ATOM 1270 C CA . VAL A 1 162 ? -2.826 -3.929 -2.249 1.00 96.62 162 VAL A CA 1
ATOM 1271 C C . VAL A 1 162 ? -3.714 -5.159 -2.067 1.00 96.62 162 VAL A C 1
ATOM 1273 O O . VAL A 1 162 ? -4.937 -5.021 -2.068 1.00 96.62 162 VAL A O 1
ATOM 1276 N N . ASN A 1 163 ? -3.130 -6.347 -1.904 1.00 96.38 163 ASN A N 1
ATOM 1277 C CA . ASN A 1 163 ? -3.892 -7.588 -1.813 1.00 96.38 163 ASN A CA 1
ATOM 1278 C C . ASN A 1 163 ? -4.741 -7.659 -0.539 1.00 96.38 163 ASN A C 1
ATOM 1280 O O . ASN A 1 163 ? -5.940 -7.887 -0.665 1.00 96.38 163 ASN A O 1
ATOM 1284 N N . VAL A 1 164 ? -4.187 -7.375 0.645 1.00 95.56 164 VAL A N 1
ATOM 1285 C CA . VAL A 1 164 ? -4.942 -7.421 1.918 1.00 95.56 164 VAL A CA 1
ATOM 1286 C C . VAL A 1 164 ? -6.095 -6.413 1.958 1.00 95.56 164 VAL A C 1
ATOM 1288 O O . VAL A 1 164 ? -7.142 -6.662 2.562 1.00 95.56 164 VAL A O 1
ATOM 1291 N N . LEU A 1 165 ? -5.935 -5.275 1.272 1.00 93.81 165 LEU A N 1
ATOM 1292 C CA . LEU A 1 165 ? -6.992 -4.280 1.126 1.00 93.81 165 LEU A CA 1
ATOM 1293 C C . LEU A 1 165 ? -8.064 -4.726 0.128 1.00 93.81 165 LEU A C 1
ATOM 1295 O O . LEU A 1 165 ? -9.248 -4.538 0.391 1.00 93.81 165 LEU A O 1
ATOM 1299 N N . VAL A 1 166 ? -7.689 -5.324 -1.006 1.00 93.75 166 VAL A N 1
ATOM 1300 C CA . VAL A 1 166 ? -8.658 -5.794 -2.011 1.00 93.75 166 VAL A CA 1
ATOM 1301 C C . VAL A 1 166 ? -9.437 -7.022 -1.527 1.00 93.75 166 VAL A C 1
ATOM 1303 O O . VAL A 1 166 ? -10.636 -7.126 -1.789 1.00 93.75 166 VAL A O 1
ATOM 1306 N N . THR A 1 167 ? -8.799 -7.935 -0.790 1.00 93.44 167 THR A N 1
ATOM 1307 C CA . THR A 1 167 ? -9.464 -9.107 -0.192 1.00 93.44 167 THR A CA 1
ATOM 1308 C C . THR A 1 167 ? -10.375 -8.728 0.977 1.00 93.44 167 THR A C 1
ATOM 1310 O O . THR A 1 167 ? -11.257 -9.506 1.349 1.00 93.44 167 THR A O 1
ATOM 1313 N N . GLY A 1 168 ? -10.207 -7.527 1.544 1.00 90.75 168 GLY A N 1
ATOM 1314 C CA . GLY A 1 168 ? -10.925 -7.083 2.738 1.00 90.75 168 GLY A CA 1
ATOM 1315 C C . GLY A 1 168 ? -10.486 -7.821 4.005 1.00 90.75 168 GLY A C 1
ATOM 1316 O O . GLY A 1 168 ? -11.286 -7.972 4.933 1.00 90.75 168 GLY A O 1
ATOM 1317 N N . GLU A 1 169 ? -9.249 -8.317 4.017 1.00 91.50 169 GLU A N 1
ATOM 1318 C CA . GLU A 1 169 ? -8.577 -8.859 5.199 1.00 91.50 169 GLU A CA 1
ATOM 1319 C C . GLU A 1 169 ? -8.230 -7.743 6.189 1.00 91.50 169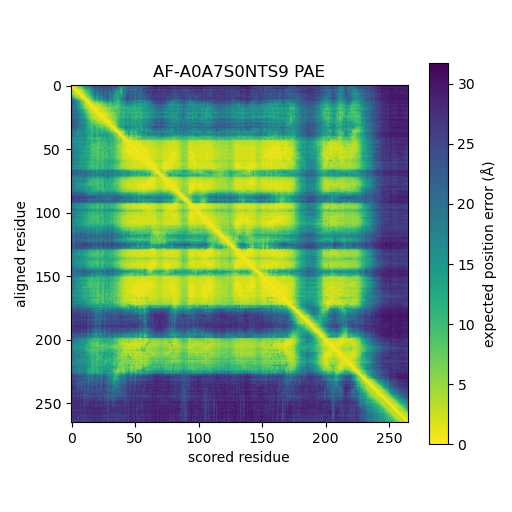 GLU A C 1
ATOM 1321 O O . GLU A 1 169 ? -8.394 -7.904 7.399 1.00 91.50 169 GLU A O 1
ATOM 1326 N N . VAL A 1 170 ? -7.851 -6.578 5.660 1.00 89.12 170 VAL A N 1
ATOM 1327 C CA . VAL A 1 170 ? -7.626 -5.358 6.431 1.00 89.12 170 VAL A CA 1
ATOM 1328 C C . VAL A 1 170 ? -8.691 -4.318 6.079 1.00 89.12 170 VAL A C 1
ATOM 1330 O O . VAL A 1 170 ? -8.887 -3.959 4.918 1.00 89.12 170 VAL A O 1
ATOM 1333 N N . GLU A 1 171 ? -9.391 -3.820 7.096 1.00 88.06 171 GLU A N 1
ATOM 1334 C CA . GLU A 1 171 ? -10.339 -2.717 6.985 1.00 88.06 171 GLU A CA 1
ATOM 1335 C C . GLU A 1 171 ? -9.635 -1.384 7.251 1.00 88.06 171 GLU A C 1
ATOM 1337 O O . GLU A 1 171 ? -8.929 -1.211 8.244 1.00 88.06 171 GLU A O 1
ATOM 1342 N N . VAL A 1 172 ? -9.870 -0.402 6.383 1.00 86.62 172 VAL A N 1
ATOM 1343 C CA . VAL A 1 172 ? -9.404 0.966 6.612 1.00 86.62 172 VAL A CA 1
ATOM 1344 C C . VAL A 1 172 ? -10.379 1.663 7.553 1.00 86.62 172 VAL A C 1
ATOM 1346 O O . VAL A 1 172 ? -11.517 1.950 7.175 1.00 86.62 172 VAL A O 1
ATOM 1349 N N . LEU A 1 173 ? -9.942 1.928 8.784 1.00 81.56 173 LEU A N 1
ATOM 1350 C CA . LEU A 1 173 ? -10.770 2.610 9.777 1.00 81.56 173 LEU A CA 1
ATOM 1351 C C . LEU A 1 173 ? -10.805 4.108 9.514 1.00 81.56 173 LEU A C 1
ATOM 1353 O O . LEU A 1 173 ? -11.877 4.712 9.518 1.00 81.56 173 LEU A O 1
ATOM 1357 N N . MET A 1 174 ? -9.624 4.679 9.274 1.00 77.44 174 MET A N 1
ATOM 1358 C CA . MET A 1 174 ? -9.435 6.106 9.096 1.00 77.44 174 MET A CA 1
ATOM 1359 C C . MET A 1 174 ? -8.250 6.357 8.166 1.00 77.44 174 MET A C 1
ATOM 1361 O O . MET A 1 174 ? -7.143 5.861 8.370 1.00 77.44 174 MET A O 1
ATOM 1365 N N . THR A 1 175 ? -8.494 7.160 7.138 1.00 68.00 175 THR A N 1
ATOM 1366 C CA . THR A 1 175 ? -7.447 7.806 6.343 1.00 68.00 175 THR A CA 1
ATOM 1367 C C . THR A 1 175 ? -7.659 9.297 6.522 1.00 68.00 175 THR A C 1
ATOM 1369 O O . THR A 1 175 ? -8.161 9.981 5.630 1.00 68.00 175 THR A O 1
ATOM 1372 N N . ALA A 1 176 ? -7.414 9.789 7.734 1.00 58.75 176 ALA A N 1
ATOM 1373 C CA . ALA A 1 176 ? -7.600 11.195 8.033 1.00 58.75 176 ALA A CA 1
ATOM 1374 C C . ALA A 1 176 ? -6.422 11.967 7.439 1.00 58.75 176 ALA A C 1
ATOM 1376 O O . ALA A 1 176 ? -5.494 12.346 8.135 1.00 58.75 176 ALA A O 1
ATOM 1377 N N . MET A 1 177 ? -6.497 12.238 6.136 1.00 51.78 177 MET A N 1
ATOM 1378 C CA . MET A 1 177 ? -5.984 13.501 5.625 1.00 51.78 177 MET A CA 1
ATOM 1379 C C . MET A 1 177 ? -7.003 14.545 6.054 1.00 51.78 177 MET A C 1
ATOM 1381 O O . MET A 1 177 ? -7.928 14.835 5.293 1.00 51.78 177 MET A O 1
ATOM 1385 N N . LEU A 1 178 ? -6.929 15.026 7.299 1.00 44.03 178 LEU A N 1
ATOM 1386 C CA . LEU A 1 178 ? -7.795 16.120 7.733 1.00 44.03 178 LEU A CA 1
ATOM 1387 C C . LEU A 1 178 ? -7.555 17.284 6.762 1.00 44.03 178 LEU A C 1
ATOM 1389 O O . LEU A 1 178 ? -6.446 17.820 6.710 1.00 44.03 178 LEU A O 1
ATOM 1393 N N . PRO A 1 179 ? -8.546 17.684 5.944 1.00 40.94 179 PRO A N 1
ATOM 1394 C CA . PRO A 1 179 ? -8.364 18.815 5.064 1.00 40.94 179 PRO A CA 1
ATOM 1395 C C . PRO A 1 179 ? -8.423 20.069 5.935 1.00 40.94 179 PRO A C 1
ATOM 1397 O O . PRO A 1 179 ? -9.478 20.672 6.103 1.00 40.94 179 PRO A O 1
ATOM 1400 N N . LEU A 1 180 ? -7.283 20.511 6.462 1.00 43.12 180 LEU A N 1
ATOM 1401 C CA . LEU A 1 180 ? -7.176 21.830 7.102 1.00 43.12 180 LEU A CA 1
ATOM 1402 C C . LEU A 1 180 ? -7.431 22.988 6.113 1.00 43.12 180 LEU A C 1
ATOM 1404 O O . LEU A 1 180 ? -7.592 24.146 6.497 1.00 43.12 180 LEU A O 1
ATOM 1408 N N . SER A 1 181 ? -7.563 22.697 4.818 1.00 45.97 181 SER A N 1
ATOM 1409 C CA . SER A 1 181 ? -7.596 23.687 3.742 1.00 45.97 181 SER A CA 1
ATOM 1410 C C . SER A 1 181 ? -8.973 24.260 3.375 1.00 45.97 181 SER A C 1
ATOM 1412 O O . SER A 1 181 ? -9.112 24.846 2.302 1.00 45.97 181 SER A O 1
ATOM 1414 N N . ARG A 1 182 ? -9.990 24.194 4.251 1.00 44.16 182 ARG A N 1
ATOM 1415 C CA . ARG A 1 182 ? -11.174 25.079 4.112 1.00 44.16 182 ARG A CA 1
ATOM 1416 C C . ARG A 1 182 ? -11.357 26.126 5.203 1.00 44.16 182 ARG A C 1
ATOM 1418 O O . ARG A 1 182 ? -12.025 27.115 4.925 1.00 44.16 182 ARG A O 1
ATOM 1425 N N . GLN A 1 183 ? -10.740 25.986 6.375 1.00 41.97 183 GLN A N 1
ATOM 1426 C CA . GLN A 1 183 ? -10.807 27.030 7.409 1.00 41.97 183 GLN A CA 1
ATOM 1427 C C . GLN A 1 183 ? -9.598 27.978 7.412 1.00 41.97 183 GLN A C 1
ATOM 1429 O O . GLN A 1 183 ? -9.738 29.112 7.858 1.00 41.97 183 GLN A O 1
ATOM 1434 N N . GLN A 1 184 ? -8.453 27.596 6.834 1.00 46.66 184 GLN A N 1
ATOM 1435 C CA . GLN A 1 184 ? -7.253 28.450 6.810 1.00 46.66 184 GLN A CA 1
ATOM 1436 C C . GLN A 1 184 ? -7.123 29.368 5.578 1.00 46.66 184 GLN A C 1
ATOM 1438 O O . GLN A 1 184 ? -6.281 30.259 5.571 1.00 46.66 184 GLN A O 1
ATOM 1443 N N . ALA A 1 185 ? -7.988 29.250 4.563 1.00 47.81 185 ALA A N 1
ATOM 1444 C CA . ALA A 1 185 ? -7.975 30.170 3.413 1.00 47.81 185 ALA A CA 1
ATOM 1445 C C . ALA A 1 185 ? -8.606 31.554 3.703 1.00 47.81 185 ALA A C 1
ATOM 1447 O O . ALA A 1 185 ? -8.639 32.402 2.814 1.00 47.81 185 ALA A O 1
ATOM 1448 N N . ALA A 1 186 ? -9.104 31.795 4.923 1.00 50.06 186 ALA A N 1
ATOM 1449 C CA . ALA A 1 186 ? -9.730 33.062 5.316 1.00 50.06 186 ALA A CA 1
ATOM 1450 C C . ALA A 1 186 ? -8.910 33.897 6.319 1.00 50.06 186 ALA A C 1
ATOM 1452 O O . ALA A 1 186 ? -9.276 35.039 6.584 1.00 50.06 186 ALA A O 1
ATOM 1453 N N . ALA A 1 187 ? -7.808 33.375 6.863 1.00 48.66 187 ALA A N 1
ATOM 1454 C CA . ALA A 1 187 ? -7.016 34.069 7.878 1.00 48.66 187 ALA A CA 1
ATOM 1455 C C . ALA A 1 187 ? -5.558 34.189 7.420 1.00 48.66 187 ALA A C 1
ATOM 1457 O O . ALA A 1 187 ? -4.716 33.348 7.719 1.00 48.66 187 ALA A O 1
ATOM 1458 N N . GLY A 1 188 ? -5.266 35.237 6.648 1.00 50.69 188 GLY A N 1
ATOM 1459 C CA . GLY A 1 188 ? -3.894 35.593 6.308 1.00 50.69 188 GLY A CA 1
ATOM 1460 C C . GLY A 1 188 ? -3.129 36.024 7.557 1.00 50.69 188 GLY A C 1
ATOM 1461 O O . GLY A 1 188 ? -3.398 37.093 8.095 1.00 50.69 188 GLY A O 1
ATOM 1462 N N . ALA A 1 189 ? -2.168 35.220 8.008 1.00 46.84 189 ALA A N 1
ATOM 1463 C CA . ALA A 1 189 ? -1.157 35.645 8.969 1.00 46.84 189 ALA A CA 1
ATOM 1464 C C . ALA A 1 189 ? 0.101 34.776 8.846 1.00 46.84 189 ALA A C 1
ATOM 1466 O O . ALA A 1 189 ? 0.040 33.550 8.818 1.00 46.84 189 ALA A O 1
ATOM 1467 N N . ASN A 1 190 ? 1.242 35.452 8.743 1.00 50.81 190 ASN A N 1
ATOM 1468 C CA . ASN A 1 190 ? 2.575 34.873 8.675 1.00 50.81 190 ASN A CA 1
ATOM 1469 C C . ASN A 1 190 ? 2.976 34.186 9.996 1.00 50.81 190 ASN A C 1
ATOM 1471 O O . ASN A 1 190 ? 2.722 34.714 11.076 1.00 50.81 190 ASN A O 1
ATOM 1475 N N . THR A 1 191 ? 3.718 33.080 9.856 1.00 50.94 191 THR A N 1
ATOM 1476 C CA . THR A 1 191 ? 4.660 32.478 10.826 1.00 50.94 191 THR A CA 1
ATOM 1477 C C . THR A 1 191 ? 4.108 31.985 12.173 1.00 50.94 191 THR A C 1
ATOM 1479 O O . THR A 1 191 ? 4.176 32.684 13.179 1.00 50.94 191 THR A O 1
ATOM 1482 N N . ALA A 1 192 ? 3.705 30.712 12.205 1.00 42.41 192 ALA A N 1
ATOM 1483 C CA . ALA A 1 192 ? 3.689 29.832 13.379 1.00 42.41 192 ALA A CA 1
ATOM 1484 C C . ALA A 1 192 ? 4.097 28.408 12.919 1.00 42.41 192 ALA A C 1
ATOM 1486 O O . ALA A 1 192 ? 3.963 28.128 11.723 1.00 42.41 192 ALA A O 1
ATOM 1487 N N . PRO A 1 193 ? 4.662 27.549 13.796 1.00 42.38 193 PRO A N 1
ATOM 1488 C CA . PRO A 1 193 ? 5.048 26.178 13.445 1.00 42.38 193 PRO A CA 1
ATOM 1489 C C . PRO A 1 193 ? 3.883 25.436 12.781 1.00 42.38 193 PRO A C 1
ATOM 1491 O O . PRO A 1 193 ? 2.733 25.639 13.152 1.00 42.38 193 PRO A O 1
ATOM 1494 N N . ASP A 1 194 ? 4.216 24.647 11.758 1.00 45.19 194 ASP A N 1
ATOM 1495 C CA . ASP A 1 194 ? 3.320 23.962 10.819 1.00 45.19 194 ASP A CA 1
ATOM 1496 C C . ASP A 1 194 ? 2.258 23.138 11.575 1.00 45.19 194 ASP A C 1
ATOM 1498 O O . ASP A 1 194 ? 2.480 21.983 11.925 1.00 45.19 194 ASP A O 1
ATOM 1502 N N . ASP A 1 195 ? 1.107 23.756 11.850 1.00 45.41 195 ASP A N 1
ATOM 1503 C CA . ASP A 1 195 ? -0.050 23.196 12.569 1.00 45.41 195 ASP A CA 1
ATOM 1504 C C . ASP A 1 195 ? -0.839 22.246 11.644 1.00 45.41 195 ASP A C 1
ATOM 1506 O O . ASP A 1 195 ? -2.063 22.310 11.498 1.00 45.41 195 ASP A O 1
ATOM 1510 N N . ARG A 1 196 ? -0.104 21.407 10.903 1.00 53.69 196 ARG A N 1
ATOM 1511 C CA . ARG A 1 196 ? -0.662 20.345 10.075 1.00 53.69 196 ARG A CA 1
ATOM 1512 C C . ARG A 1 196 ? -1.160 19.270 11.016 1.00 53.69 196 ARG A C 1
ATOM 1514 O O . ARG A 1 196 ? -0.376 18.623 11.705 1.00 53.69 196 ARG A O 1
ATOM 1521 N N . ALA A 1 197 ? -2.475 19.086 11.022 1.00 51.25 197 ALA A N 1
ATOM 1522 C CA . ALA A 1 197 ? -3.104 17.948 11.657 1.00 51.25 197 ALA A CA 1
ATOM 1523 C C . ALA A 1 197 ? -2.356 16.675 11.229 1.00 51.25 197 ALA A C 1
ATOM 1525 O O . ALA A 1 197 ? -2.064 16.519 10.039 1.00 51.25 197 ALA A O 1
ATOM 1526 N N . PRO A 1 198 ? -1.997 15.806 12.179 1.00 53.12 198 PRO A N 1
ATOM 1527 C CA . PRO A 1 198 ? -1.201 14.637 11.868 1.00 53.12 198 PRO A CA 1
ATOM 1528 C C . PRO A 1 198 ? -1.950 13.726 10.890 1.00 53.12 198 PRO A C 1
ATOM 1530 O O . PRO A 1 198 ? -3.111 13.378 11.113 1.00 53.12 198 PRO A O 1
ATOM 1533 N N . ASP A 1 199 ? -1.265 13.344 9.808 1.00 73.75 199 ASP A N 1
ATOM 1534 C CA . ASP A 1 199 ? -1.754 12.396 8.804 1.00 73.75 199 ASP A CA 1
ATOM 1535 C C . ASP A 1 199 ? -1.648 10.974 9.381 1.00 73.75 199 ASP A C 1
ATOM 1537 O O . ASP A 1 199 ? -0.726 10.207 9.072 1.00 73.75 199 ASP A O 1
ATOM 1541 N N . TRP A 1 200 ? -2.575 10.645 10.281 1.00 80.00 200 TRP A N 1
ATOM 1542 C CA . TRP A 1 200 ? -2.707 9.304 10.838 1.00 80.00 200 TRP A CA 1
ATOM 1543 C C . TRP A 1 200 ? -3.431 8.376 9.860 1.00 80.00 200 TRP A C 1
ATOM 1545 O O . TRP A 1 200 ? -4.512 8.679 9.341 1.00 80.00 200 TRP A O 1
ATOM 1555 N N . VAL A 1 201 ? -2.855 7.193 9.673 1.00 83.44 201 VAL A N 1
ATOM 1556 C CA . VAL A 1 201 ? -3.481 6.055 9.002 1.00 83.44 201 VAL A CA 1
ATOM 1557 C C . VAL A 1 201 ? -3.826 5.019 10.062 1.00 83.44 201 VAL A C 1
ATOM 1559 O O . VAL A 1 201 ? -2.941 4.559 10.779 1.00 83.44 201 VAL A O 1
ATOM 1562 N N . ALA A 1 202 ? -5.102 4.645 10.156 1.00 85.12 202 ALA A N 1
ATOM 1563 C CA . ALA A 1 202 ? -5.557 3.577 11.040 1.00 85.12 202 ALA A CA 1
ATOM 1564 C C . ALA A 1 202 ? -6.203 2.453 10.227 1.00 85.12 202 ALA A C 1
ATOM 1566 O O . ALA A 1 202 ? -7.173 2.670 9.488 1.00 85.12 202 ALA A O 1
ATOM 1567 N N . VAL A 1 203 ? -5.670 1.246 10.383 1.00 86.00 203 VAL A N 1
ATOM 1568 C CA . VAL A 1 203 ? -6.129 0.029 9.708 1.00 86.00 203 VAL A CA 1
ATOM 1569 C C . VAL A 1 203 ? -6.373 -1.074 10.730 1.00 86.00 203 VAL A C 1
ATOM 1571 O O . VAL A 1 203 ? -5.649 -1.171 11.715 1.00 86.00 203 VAL A O 1
ATOM 1574 N N . GLN A 1 204 ? -7.395 -1.896 10.512 1.00 88.00 204 GLN A N 1
ATOM 1575 C CA . GLN A 1 204 ? -7.778 -2.979 11.413 1.00 88.00 204 GLN A CA 1
ATOM 1576 C C . GLN A 1 204 ? -7.810 -4.309 10.681 1.00 88.00 204 GLN A C 1
ATOM 1578 O O . GLN A 1 204 ? -8.415 -4.439 9.620 1.00 88.00 204 GLN A O 1
ATOM 1583 N N . HIS A 1 205 ? -7.196 -5.317 11.277 1.00 88.19 205 HIS A N 1
ATOM 1584 C CA . HIS A 1 205 ? -7.212 -6.665 10.753 1.00 88.19 205 HIS A CA 1
ATOM 1585 C C . HIS A 1 205 ? -8.534 -7.338 11.124 1.00 88.19 205 HIS A C 1
ATOM 1587 O O . HIS A 1 205 ? -8.956 -7.332 12.283 1.00 88.19 205 HIS A O 1
ATOM 1593 N N . ARG A 1 206 ? -9.219 -7.913 10.136 1.00 87.00 206 ARG A N 1
ATOM 1594 C CA . ARG A 1 206 ? -10.616 -8.331 10.279 1.00 87.00 206 ARG A CA 1
ATOM 1595 C C . ARG A 1 206 ? -10.811 -9.527 11.206 1.00 87.00 206 ARG A C 1
ATOM 1597 O O . ARG A 1 206 ? -11.836 -9.598 11.882 1.00 87.00 206 ARG A O 1
ATOM 1604 N N . SER A 1 207 ? -9.890 -10.492 11.204 1.00 84.62 207 SER A N 1
ATOM 1605 C CA . SER A 1 207 ? -10.056 -11.729 11.980 1.00 84.62 207 SER A CA 1
ATOM 1606 C C . SER A 1 207 ? -9.585 -11.582 13.429 1.00 84.62 207 SER A C 1
ATOM 1608 O O . SER A 1 207 ? -10.246 -12.106 14.328 1.00 84.62 207 SER A O 1
ATOM 1610 N N . SER A 1 208 ? -8.498 -10.837 13.664 1.00 82.62 208 SER A N 1
ATOM 1611 C CA . SER A 1 208 ? -7.959 -10.602 15.010 1.00 82.62 208 SER A CA 1
ATOM 1612 C C . SER A 1 208 ? -8.597 -9.402 15.717 1.00 82.62 208 SER A C 1
ATOM 1614 O O . SER A 1 208 ? -8.628 -9.366 16.943 1.00 82.62 208 SER A O 1
ATOM 1616 N N . GLY A 1 209 ? -9.105 -8.417 14.969 1.00 82.69 209 GLY A N 1
ATOM 1617 C CA . GLY A 1 209 ? -9.560 -7.133 15.513 1.00 82.69 209 GLY A CA 1
ATOM 1618 C C . GLY A 1 209 ? -8.420 -6.182 15.904 1.00 82.69 209 GLY A C 1
ATOM 1619 O O . GLY A 1 209 ? -8.691 -5.071 16.369 1.00 82.69 209 GLY A O 1
ATOM 1620 N N . SER A 1 210 ? -7.159 -6.586 15.707 1.00 82.12 210 SER A N 1
ATOM 1621 C CA . SER A 1 210 ? -5.977 -5.757 15.967 1.00 82.12 210 SER A CA 1
ATOM 1622 C C . SER A 1 210 ? -5.967 -4.541 15.052 1.00 82.12 210 SER A C 1
ATOM 1624 O O . SER A 1 210 ? -6.250 -4.655 13.860 1.00 82.12 210 SER A O 1
ATOM 1626 N N . THR A 1 211 ? -5.622 -3.383 15.599 1.00 84.00 211 THR A N 1
ATOM 1627 C CA . THR A 1 211 ? -5.572 -2.119 14.869 1.00 84.00 211 THR A CA 1
ATOM 1628 C C . THR A 1 211 ? -4.147 -1.591 14.866 1.00 84.00 211 THR A C 1
ATOM 1630 O O . THR A 1 211 ? -3.503 -1.515 15.908 1.00 84.00 211 THR A O 1
ATOM 1633 N N . TYR A 1 212 ? -3.655 -1.221 13.693 1.00 84.12 212 TYR A N 1
ATOM 1634 C CA . TYR A 1 212 ? -2.384 -0.536 13.520 1.00 84.12 212 TYR A CA 1
ATOM 1635 C C . TYR A 1 212 ? -2.636 0.925 13.201 1.00 84.12 212 TYR A C 1
ATOM 1637 O O . TYR A 1 212 ? -3.492 1.258 12.373 1.00 84.12 212 TYR A O 1
ATOM 1645 N N . CYS A 1 213 ? -1.897 1.796 13.873 1.00 82.12 213 CYS A N 1
ATOM 1646 C CA . CYS A 1 213 ? -2.002 3.231 13.711 1.00 82.12 213 CYS A CA 1
ATOM 1647 C C . CYS A 1 213 ? -0.621 3.798 13.422 1.00 82.12 213 CYS A C 1
ATOM 1649 O O . CYS A 1 213 ? 0.313 3.582 14.190 1.00 82.12 213 CYS A O 1
ATOM 1651 N N . TRP A 1 214 ? -0.502 4.527 12.318 1.00 81.19 214 TRP A N 1
ATOM 1652 C CA . TRP A 1 214 ? 0.757 5.103 11.869 1.00 81.19 214 TRP A CA 1
ATOM 1653 C C . TRP A 1 214 ? 0.600 6.593 11.609 1.00 81.19 214 TRP A C 1
ATOM 1655 O O . TRP A 1 214 ? -0.235 7.007 10.802 1.00 81.19 214 TRP A O 1
ATOM 1665 N N . ASN A 1 215 ? 1.409 7.391 12.298 1.00 78.81 215 ASN A N 1
ATOM 1666 C CA . ASN A 1 215 ? 1.568 8.806 12.036 1.00 78.81 215 ASN A CA 1
ATOM 1667 C C . ASN A 1 215 ? 2.601 8.976 10.930 1.00 78.81 215 ASN A C 1
ATOM 1669 O O . ASN A 1 215 ? 3.801 8.779 11.126 1.00 78.81 215 ASN A O 1
ATOM 1673 N N . THR A 1 216 ? 2.134 9.371 9.757 1.00 73.62 216 THR A N 1
ATOM 1674 C CA . THR A 1 216 ? 3.008 9.448 8.587 1.00 73.62 216 THR A CA 1
ATOM 1675 C C . THR A 1 216 ? 3.946 10.660 8.595 1.00 73.62 216 THR A C 1
ATOM 1677 O O . THR A 1 216 ? 4.892 10.693 7.812 1.00 73.62 216 THR A O 1
ATOM 1680 N N . LEU A 1 217 ? 3.729 11.638 9.487 1.00 75.00 217 LEU A N 1
ATOM 1681 C CA . LEU A 1 217 ? 4.599 12.810 9.636 1.00 75.00 217 LEU A CA 1
ATOM 1682 C C . LEU A 1 217 ? 5.729 12.557 10.637 1.00 75.00 217 LEU A C 1
ATOM 1684 O O . LEU A 1 217 ? 6.886 12.836 10.330 1.00 75.00 217 LEU A O 1
ATOM 1688 N N . SER A 1 218 ? 5.405 12.035 11.824 1.00 76.44 218 SER A N 1
ATOM 1689 C CA . SER A 1 218 ? 6.407 11.719 12.854 1.00 76.44 218 SER A CA 1
ATOM 1690 C C . SER A 1 218 ? 7.075 10.359 12.643 1.00 76.44 218 SER A C 1
ATOM 1692 O O . SER A 1 218 ? 8.099 10.075 13.262 1.00 76.44 218 SER A O 1
ATOM 1694 N N . ASN A 1 219 ? 6.521 9.528 11.754 1.00 74.12 219 ASN A N 1
ATOM 1695 C CA . ASN A 1 219 ? 6.883 8.126 11.565 1.00 74.12 219 ASN A CA 1
ATOM 1696 C C . ASN A 1 219 ? 6.718 7.277 12.841 1.00 74.12 219 ASN A C 1
ATOM 1698 O O . ASN A 1 219 ? 7.355 6.235 12.998 1.00 74.12 219 ASN A O 1
ATOM 1702 N N . GLU A 1 220 ? 5.865 7.725 13.760 1.00 77.25 220 GLU A N 1
ATOM 1703 C CA . GLU A 1 220 ? 5.495 6.977 14.955 1.00 77.25 220 GLU A CA 1
ATOM 1704 C C . GLU A 1 220 ? 4.399 5.974 14.611 1.00 77.25 220 GLU A C 1
ATOM 1706 O O . GLU A 1 220 ? 3.441 6.289 13.904 1.00 77.25 220 GLU A O 1
ATOM 1711 N N . ALA A 1 221 ? 4.530 4.758 15.127 1.00 79.19 221 ALA A N 1
ATOM 1712 C CA . ALA A 1 221 ? 3.545 3.709 14.950 1.00 79.19 221 ALA A CA 1
ATOM 1713 C C . ALA A 1 221 ? 3.153 3.118 16.302 1.00 79.19 221 ALA A C 1
ATOM 1715 O O . ALA A 1 221 ? 3.960 3.048 17.230 1.00 79.19 221 ALA A O 1
ATOM 1716 N N . THR A 1 222 ? 1.901 2.705 16.432 1.00 79.81 222 THR A N 1
ATOM 1717 C CA . THR A 1 222 ? 1.382 2.069 17.644 1.00 79.81 222 THR A CA 1
ATOM 1718 C C . THR A 1 222 ? 0.369 0.997 17.270 1.00 79.81 222 THR A C 1
ATOM 1720 O O . THR A 1 222 ? -0.409 1.159 16.326 1.00 79.81 222 THR A O 1
ATOM 1723 N N . TRP A 1 223 ? 0.380 -0.101 18.025 1.00 79.62 223 TRP A N 1
ATOM 1724 C CA . TRP A 1 223 ? -0.587 -1.183 17.903 1.00 79.62 223 TRP A CA 1
ATOM 1725 C C . TRP A 1 223 ? -1.633 -1.060 18.999 1.00 79.62 223 TRP A C 1
ATOM 1727 O O . TRP A 1 223 ? -1.296 -0.950 20.175 1.00 79.62 223 TRP A O 1
ATOM 1737 N N . LEU A 1 224 ? -2.901 -1.115 18.616 1.00 75.25 224 LEU A N 1
ATOM 1738 C CA . LEU A 1 224 ? -4.028 -1.206 19.531 1.00 75.25 224 LEU A CA 1
ATOM 1739 C C . LEU A 1 224 ? -4.628 -2.601 19.396 1.00 75.25 224 LEU A C 1
ATOM 1741 O O . LEU A 1 224 ? -5.146 -2.973 18.338 1.00 75.25 224 LEU A O 1
ATOM 1745 N N . LYS A 1 225 ? -4.580 -3.380 20.472 1.00 67.75 225 LYS A N 1
ATOM 1746 C CA . LYS A 1 225 ? -5.235 -4.685 20.522 1.00 67.75 225 LYS A CA 1
ATOM 1747 C C . LYS A 1 225 ? -6.555 -4.537 21.251 1.00 67.75 225 LYS A C 1
ATOM 1749 O O . LYS A 1 225 ? -6.615 -3.990 22.350 1.00 67.75 225 LYS A O 1
ATOM 1754 N N . CYS A 1 226 ? -7.624 -5.000 20.614 1.00 59.75 226 CYS A N 1
ATOM 1755 C CA . CYS A 1 226 ? -8.919 -5.054 21.266 1.00 59.75 226 CYS A CA 1
ATOM 1756 C C . CYS A 1 226 ? -8.897 -6.181 22.300 1.00 59.75 226 CYS A C 1
ATOM 1758 O O . CYS A 1 226 ? -8.647 -7.342 21.970 1.00 59.75 226 CYS A O 1
ATOM 1760 N N . THR A 1 227 ? -9.187 -5.848 23.550 1.00 54.94 227 THR A N 1
ATOM 1761 C CA . THR A 1 227 ? -9.036 -6.739 24.705 1.00 54.94 227 THR A CA 1
ATOM 1762 C C . THR A 1 227 ? -10.233 -7.652 24.882 1.00 54.94 227 THR A C 1
ATOM 1764 O O . THR A 1 227 ? -10.543 -8.079 25.992 1.00 54.94 227 THR A O 1
ATOM 1767 N N . ARG A 1 228 ? -10.930 -7.992 23.790 1.00 49.06 228 ARG A N 1
ATOM 1768 C CA . ARG A 1 228 ? -12.191 -8.737 23.807 1.00 49.06 228 ARG A CA 1
ATOM 1769 C C . ARG A 1 228 ? -12.017 -10.223 24.181 1.00 49.06 228 ARG A C 1
ATOM 1771 O O . ARG A 1 228 ? -12.652 -11.110 23.617 1.00 49.06 228 ARG A O 1
ATOM 1778 N N . ALA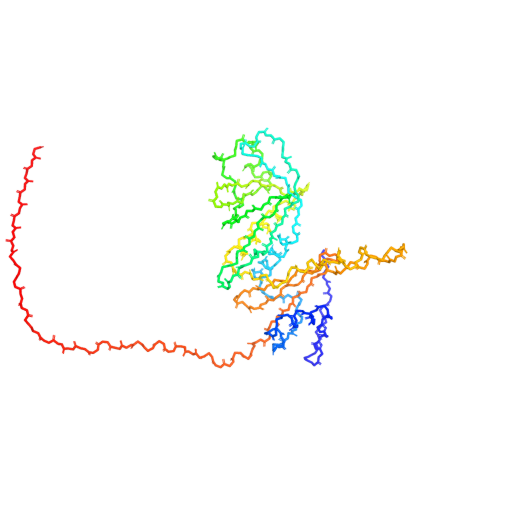 A 1 229 ? -11.217 -10.489 25.207 1.00 42.44 229 ALA A N 1
ATOM 1779 C CA . ALA A 1 229 ? -11.330 -11.579 26.162 1.00 42.44 229 ALA A CA 1
ATOM 1780 C C . ALA A 1 229 ? -12.692 -11.611 26.896 1.00 42.44 229 ALA A C 1
ATOM 1782 O O . ALA A 1 229 ? -12.959 -12.549 27.636 1.00 42.44 229 ALA A O 1
ATOM 1783 N N . LEU A 1 230 ? -13.616 -10.682 26.618 1.00 41.59 230 LEU A N 1
ATOM 1784 C CA . LEU A 1 230 ? -15.054 -10.859 26.845 1.00 41.59 230 LEU A CA 1
ATOM 1785 C C . LEU A 1 230 ? -15.780 -11.289 25.558 1.00 41.59 230 LEU A C 1
ATOM 1787 O O . LEU A 1 230 ? -16.844 -10.772 25.202 1.00 41.59 230 LEU A O 1
ATOM 1791 N N . ARG A 1 231 ? -15.265 -12.308 24.856 1.00 43.88 231 ARG A N 1
ATOM 1792 C CA . ARG A 1 231 ? -16.170 -13.240 24.168 1.00 43.88 231 ARG A CA 1
ATOM 1793 C C . ARG A 1 231 ? -17.022 -13.913 25.250 1.00 43.88 231 ARG A C 1
ATOM 1795 O O . ARG A 1 231 ? -16.734 -15.024 25.681 1.00 43.88 231 ARG A O 1
ATOM 1802 N N . GLY A 1 232 ? -18.095 -13.237 25.671 1.00 46.00 232 GLY A N 1
ATOM 1803 C CA . GLY A 1 232 ? -19.265 -13.911 26.226 1.00 46.00 232 GLY A CA 1
ATOM 1804 C C . GLY A 1 232 ? -19.642 -15.066 25.293 1.00 46.00 232 GLY A C 1
ATOM 1805 O O . GLY A 1 232 ? -19.373 -14.968 24.086 1.00 46.00 232 GLY A O 1
ATOM 1806 N N . PRO A 1 233 ? -20.164 -16.178 25.844 1.00 41.28 233 PRO A N 1
ATOM 1807 C CA . PRO A 1 233 ? -20.197 -17.470 25.177 1.00 41.28 233 PRO A CA 1
ATOM 1808 C C . PRO A 1 233 ? -20.714 -17.282 23.767 1.00 41.28 233 PRO A C 1
ATOM 1810 O O . PRO A 1 233 ? -21.780 -16.693 23.569 1.00 41.28 233 PRO A O 1
ATOM 1813 N N . ALA A 1 234 ? -19.913 -17.735 22.800 1.00 46.53 234 ALA A N 1
ATOM 1814 C CA . ALA A 1 234 ? -20.317 -17.800 21.415 1.00 46.53 234 ALA A CA 1
ATOM 1815 C C . ALA A 1 234 ? -21.754 -18.311 21.404 1.00 46.53 234 ALA A C 1
ATOM 1817 O O . ALA A 1 234 ? -22.009 -19.440 21.837 1.00 46.53 234 ALA A O 1
ATOM 1818 N N . VAL A 1 235 ? -22.695 -17.468 20.967 1.00 45.59 235 VAL A N 1
ATOM 1819 C CA . VAL A 1 235 ? -24.006 -17.948 20.560 1.00 45.59 235 VAL A CA 1
ATOM 1820 C C . VAL A 1 235 ? -23.685 -18.840 19.380 1.00 45.59 235 VAL A C 1
ATOM 1822 O O . VAL A 1 235 ? -23.561 -18.392 18.240 1.00 45.59 235 VAL A O 1
ATOM 1825 N N . SER A 1 236 ? -23.423 -20.104 19.708 1.00 41.66 236 SER A N 1
ATOM 1826 C CA . SER A 1 236 ? -23.394 -21.204 18.784 1.00 41.66 236 SER A CA 1
ATOM 1827 C C . SER A 1 236 ? -24.707 -21.054 18.059 1.00 41.66 236 SER A C 1
ATOM 1829 O O . SER A 1 236 ? -25.771 -21.281 18.633 1.00 41.66 236 SER A O 1
ATOM 1831 N N . ARG A 1 237 ? -24.647 -20.576 16.816 1.00 42.59 237 ARG A N 1
ATOM 1832 C CA . ARG A 1 237 ? -25.716 -20.826 15.872 1.00 42.59 237 ARG A CA 1
ATOM 1833 C C . ARG A 1 237 ? -25.733 -22.337 15.754 1.00 42.59 237 ARG A C 1
ATOM 1835 O O . ARG A 1 237 ? -24.998 -22.911 14.958 1.00 42.59 237 ARG A O 1
ATOM 1842 N N . SER A 1 238 ? -26.501 -22.973 16.630 1.00 40.84 238 SER A N 1
ATOM 1843 C CA . SER A 1 238 ? -26.960 -24.330 16.473 1.00 40.84 238 SER A CA 1
ATOM 1844 C C . SER A 1 238 ? -27.695 -24.327 15.145 1.00 40.84 238 SER A C 1
ATOM 1846 O O . SER A 1 238 ? -28.858 -23.945 15.035 1.00 40.84 238 SER A O 1
ATOM 1848 N N . ILE A 1 239 ? -26.960 -24.687 14.096 1.00 43.47 239 ILE A N 1
ATOM 1849 C CA . ILE A 1 239 ? -27.533 -25.217 12.877 1.00 43.47 239 ILE A CA 1
ATOM 1850 C C . ILE A 1 239 ? -28.273 -26.459 13.360 1.00 43.47 239 ILE A C 1
ATOM 1852 O O . ILE A 1 239 ? -27.680 -27.513 13.575 1.00 43.47 239 ILE A O 1
ATOM 1856 N N . SER A 1 240 ? -29.562 -26.290 13.656 1.00 44.75 240 SER A N 1
ATOM 1857 C CA . SER A 1 240 ? -30.483 -27.401 13.822 1.00 44.75 240 SER A CA 1
ATOM 1858 C C . SER A 1 240 ? -30.517 -28.094 12.470 1.00 44.75 240 SER A C 1
ATOM 1860 O O . SER A 1 240 ? -31.211 -27.670 11.546 1.00 44.75 240 SER A O 1
ATOM 1862 N N . LEU A 1 241 ? -29.676 -29.115 12.334 1.00 42.88 241 LEU A N 1
ATOM 1863 C CA . LEU A 1 241 ? -29.744 -30.081 11.260 1.00 42.88 241 LEU A CA 1
ATOM 1864 C C . LEU A 1 241 ? -31.057 -30.838 11.479 1.00 42.88 241 LEU A C 1
ATOM 1866 O O . LEU A 1 241 ? -31.125 -31.783 12.263 1.00 42.88 241 LEU A O 1
ATOM 1870 N N . ALA A 1 242 ? -32.131 -30.346 10.865 1.00 41.12 242 ALA A N 1
ATOM 1871 C CA . A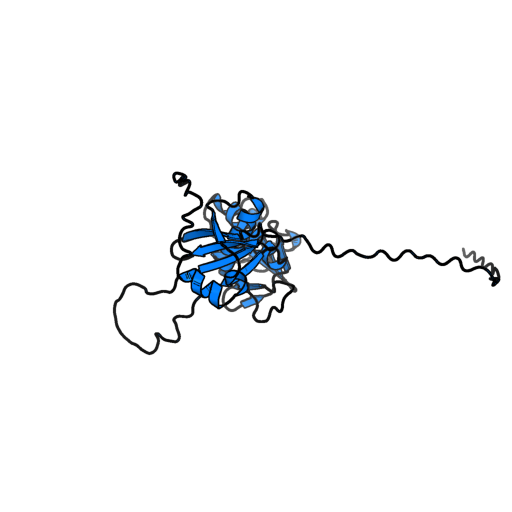LA A 1 242 ? -33.397 -31.052 10.829 1.00 41.12 242 ALA A CA 1
ATOM 1872 C C . ALA A 1 242 ? -33.143 -32.436 10.216 1.00 41.12 242 ALA A C 1
ATOM 1874 O O . ALA A 1 242 ? -32.758 -32.553 9.052 1.00 41.12 242 ALA A O 1
ATOM 1875 N N . GLN A 1 243 ? -33.318 -33.483 11.023 1.00 45.06 243 GLN A N 1
ATOM 1876 C CA . GLN A 1 243 ? -33.364 -34.855 10.540 1.00 45.06 243 GLN A CA 1
ATOM 1877 C C . GLN A 1 243 ? -34.504 -34.986 9.517 1.00 45.06 243 GLN A C 1
ATOM 1879 O O . GLN A 1 243 ? -35.646 -34.660 9.852 1.00 45.06 243 GLN A O 1
ATOM 1884 N N . PRO A 1 244 ? -34.264 -35.520 8.309 1.00 45.06 244 PRO A N 1
ATOM 1885 C CA . PRO A 1 244 ? -35.345 -35.981 7.457 1.00 45.06 244 PRO A CA 1
ATOM 1886 C C . PRO A 1 244 ? -35.811 -37.353 7.959 1.00 45.06 244 PRO A C 1
ATO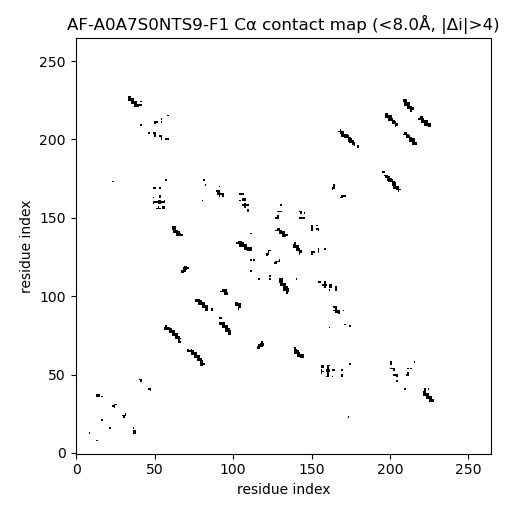M 1888 O O . PRO A 1 244 ? -35.337 -38.400 7.526 1.00 45.06 244 PRO A O 1
ATOM 1891 N N . GLY A 1 245 ? -36.744 -37.342 8.910 1.00 49.78 245 GLY A N 1
ATOM 1892 C CA . GLY A 1 245 ? -37.588 -38.490 9.224 1.00 49.78 245 GLY A CA 1
ATOM 1893 C C . GLY A 1 245 ? -38.820 -38.466 8.324 1.00 49.78 245 GLY A C 1
ATOM 1894 O O . GLY A 1 245 ? -39.737 -37.686 8.556 1.00 49.78 245 GLY A O 1
ATOM 1895 N N . GLY A 1 246 ? -38.839 -39.304 7.290 1.00 48.78 246 GLY A N 1
ATOM 1896 C CA . GLY A 1 246 ? -39.959 -39.387 6.356 1.00 48.78 246 GLY A CA 1
ATOM 1897 C C . GLY A 1 246 ? -39.974 -40.701 5.592 1.00 48.78 246 GLY A C 1
ATOM 1898 O O . GLY A 1 246 ? -39.743 -40.727 4.388 1.00 48.78 246 GLY A O 1
ATOM 1899 N N . ALA A 1 247 ? -40.237 -41.799 6.303 1.00 51.16 247 ALA A N 1
ATOM 1900 C CA . ALA A 1 247 ? -40.643 -43.060 5.698 1.00 51.16 247 ALA A CA 1
ATOM 1901 C C . ALA A 1 247 ? -42.011 -42.866 5.017 1.00 51.16 247 ALA A C 1
ATOM 1903 O O . ALA A 1 247 ? -43.032 -42.712 5.685 1.00 51.16 247 ALA A O 1
ATOM 1904 N N . GLY A 1 248 ? -42.014 -42.847 3.685 1.00 46.78 248 GLY A N 1
ATOM 1905 C CA . GLY A 1 248 ? -43.198 -42.695 2.844 1.00 46.78 248 GLY A CA 1
ATOM 1906 C C . GLY A 1 248 ? -43.172 -43.713 1.712 1.00 46.78 248 GLY A C 1
ATOM 1907 O O . GLY A 1 248 ? -42.410 -43.597 0.761 1.00 46.78 248 GLY A O 1
ATOM 1908 N N . SER A 1 249 ? -43.986 -44.743 1.884 1.00 49.25 249 SER A N 1
ATOM 1909 C CA . SER A 1 249 ? -44.109 -45.950 1.078 1.00 49.25 249 SER A CA 1
ATOM 1910 C C . SER A 1 249 ? -44.900 -45.741 -0.231 1.00 49.25 249 SER A C 1
ATOM 1912 O O . SER A 1 249 ? -45.979 -45.159 -0.207 1.00 49.25 249 SER A O 1
ATOM 1914 N N . LEU A 1 250 ? -44.398 -46.369 -1.307 1.00 46.53 250 LEU A N 1
ATOM 1915 C CA . LEU A 1 250 ? -45.097 -47.010 -2.443 1.00 46.53 250 LEU A CA 1
ATOM 1916 C C . LEU A 1 250 ? -45.689 -46.221 -3.640 1.00 46.53 250 LEU A C 1
ATOM 1918 O O . LEU A 1 250 ? -46.399 -45.232 -3.512 1.00 46.53 250 LEU A O 1
ATOM 1922 N N . ARG A 1 251 ? -45.539 -46.912 -4.792 1.00 40.88 251 ARG A N 1
ATOM 1923 C CA . ARG A 1 251 ? -46.103 -46.751 -6.156 1.00 40.88 251 ARG A CA 1
ATOM 1924 C C . ARG A 1 251 ? -45.397 -45.694 -7.015 1.00 40.88 251 ARG A C 1
ATOM 1926 O O . ARG A 1 251 ? -45.324 -44.539 -6.649 1.00 40.88 251 ARG A O 1
ATOM 1933 N N . GLY A 1 252 ? -44.830 -45.999 -8.178 1.00 48.22 252 GLY A N 1
ATOM 1934 C CA . GLY A 1 252 ? -45.129 -47.054 -9.141 1.00 48.22 252 GLY A CA 1
ATOM 1935 C C . GLY A 1 252 ? -45.386 -46.368 -10.481 1.00 48.22 252 GLY A C 1
ATOM 1936 O O . GLY A 1 252 ? -46.500 -45.919 -10.717 1.00 48.22 252 GLY A O 1
ATOM 1937 N N . ALA A 1 253 ? -44.364 -46.252 -11.329 1.00 43.91 253 ALA A N 1
ATOM 1938 C CA . ALA A 1 253 ? -44.523 -45.828 -12.716 1.00 43.91 253 ALA A CA 1
ATOM 1939 C C . ALA A 1 253 ? -43.396 -46.426 -13.568 1.00 43.91 253 ALA A C 1
ATOM 1941 O O . ALA A 1 253 ? -42.218 -46.129 -13.383 1.00 43.91 253 ALA A O 1
ATOM 1942 N N . GLN A 1 254 ? -43.801 -47.323 -14.464 1.00 44.94 254 GLN A N 1
ATOM 1943 C CA . GLN A 1 254 ? -43.008 -47.904 -15.540 1.00 44.94 254 GLN A CA 1
ATOM 1944 C C . GLN A 1 254 ? -42.461 -46.819 -16.473 1.00 44.94 254 GLN A C 1
ATOM 1946 O O . GLN A 1 254 ? -43.205 -45.946 -16.914 1.00 44.94 254 GLN A O 1
ATOM 1951 N N . LEU A 1 255 ? -41.186 -46.946 -16.843 1.00 48.31 255 LEU A N 1
ATOM 1952 C CA . LEU A 1 255 ? -40.610 -46.299 -18.019 1.00 48.31 255 LEU A CA 1
ATOM 1953 C C . LEU A 1 255 ? -40.439 -47.354 -19.123 1.00 48.31 255 LEU A C 1
ATOM 1955 O O . LEU A 1 255 ? -39.918 -48.437 -18.836 1.00 48.31 255 LEU A O 1
ATOM 1959 N N . PRO A 1 256 ? -40.849 -47.078 -20.372 1.00 59.75 256 PRO A N 1
ATOM 1960 C CA . PRO A 1 256 ? -40.551 -47.955 -21.489 1.00 59.75 256 PRO A CA 1
ATOM 1961 C C . PRO A 1 256 ? -39.109 -47.746 -21.968 1.00 59.75 256 PRO A C 1
ATOM 1963 O O . PRO A 1 256 ? -38.643 -46.626 -22.169 1.00 59.75 256 PRO A O 1
ATOM 1966 N N . LEU A 1 257 ? -38.419 -48.864 -22.181 1.00 50.16 257 LEU A N 1
ATOM 1967 C CA . LEU A 1 257 ? -37.172 -48.950 -22.931 1.00 50.16 257 LEU A CA 1
ATOM 1968 C C . LEU A 1 257 ? -37.454 -48.647 -24.408 1.00 50.16 257 LEU A C 1
ATOM 1970 O O . LEU A 1 257 ? -38.166 -49.407 -25.062 1.00 50.16 257 LEU A O 1
ATOM 1974 N N . THR A 1 258 ? -36.834 -47.606 -24.962 1.00 54.97 258 THR A N 1
ATOM 1975 C CA . THR A 1 258 ? -36.649 -47.492 -26.415 1.00 54.97 258 THR A CA 1
ATOM 1976 C C . THR A 1 258 ? -35.170 -47.499 -26.756 1.00 54.97 258 THR A C 1
ATOM 1978 O O . THR A 1 258 ? -34.401 -46.609 -26.405 1.00 54.97 258 THR A O 1
ATOM 1981 N N . ARG A 1 259 ? -34.821 -48.585 -27.439 1.00 49.94 259 ARG A N 1
ATOM 1982 C CA . ARG A 1 259 ? -33.557 -48.951 -28.064 1.00 49.94 259 ARG A CA 1
ATOM 1983 C C . ARG A 1 259 ? -33.363 -48.073 -29.306 1.00 49.94 259 ARG A C 1
ATOM 1985 O O . ARG A 1 259 ? -34.256 -48.025 -30.145 1.00 49.94 259 ARG A O 1
ATOM 1992 N N . GLY A 1 260 ? -32.215 -47.416 -29.436 1.00 50.38 260 GLY A N 1
ATOM 1993 C CA . GLY A 1 260 ? -31.853 -46.622 -30.612 1.00 50.38 260 GLY A CA 1
ATOM 1994 C C . GLY A 1 260 ? -30.401 -46.871 -30.986 1.00 50.38 260 GLY A C 1
ATOM 1995 O O . GLY A 1 260 ? -29.511 -46.181 -30.511 1.00 50.38 260 GLY A O 1
ATOM 1996 N N . SER A 1 261 ? -30.194 -47.912 -31.789 1.00 53.94 261 SER A N 1
ATOM 1997 C CA . SER A 1 261 ? -28.955 -48.235 -32.495 1.00 53.94 261 SER A CA 1
ATOM 1998 C C . SER A 1 261 ? -28.829 -47.319 -33.706 1.00 53.94 261 SER A C 1
ATOM 2000 O O . SER A 1 261 ? -29.761 -47.287 -34.507 1.00 53.94 261 SER A O 1
ATOM 2002 N N . VAL A 1 262 ? -27.693 -46.644 -33.879 1.00 56.69 262 VAL A N 1
ATOM 2003 C CA . VAL A 1 262 ? -27.290 -46.099 -35.180 1.00 56.69 262 VAL A CA 1
ATOM 2004 C C . VAL A 1 262 ? -25.780 -46.274 -35.334 1.00 56.69 262 VAL A C 1
ATOM 2006 O O . VAL A 1 262 ? -24.997 -45.560 -34.715 1.00 56.69 262 VAL A O 1
ATOM 2009 N N . ASP A 1 263 ? -25.413 -47.253 -36.159 1.00 55.59 263 ASP A N 1
ATOM 2010 C CA . ASP A 1 263 ? -24.164 -47.289 -36.916 1.00 55.59 263 ASP A CA 1
ATOM 2011 C C . ASP A 1 263 ? -24.241 -46.244 -38.031 1.00 55.59 263 ASP A C 1
ATOM 2013 O O . ASP A 1 263 ? -25.228 -46.230 -38.770 1.00 55.59 263 ASP A O 1
ATOM 2017 N N . VAL A 1 264 ? -23.185 -45.449 -38.218 1.00 56.97 264 VAL A N 1
ATOM 2018 C CA . VAL A 1 264 ? -22.808 -44.932 -39.542 1.00 56.97 264 VAL A CA 1
ATOM 2019 C C . VAL A 1 264 ? -21.281 -44.866 -39.630 1.00 56.97 264 VAL A C 1
ATOM 2021 O O . VAL A 1 264 ? -20.655 -44.100 -38.905 1.00 56.97 264 VAL A O 1
ATOM 2024 N N . SER A 1 265 ? -20.763 -45.734 -40.506 1.00 65.81 265 SER A N 1
ATOM 2025 C CA . SER A 1 265 ? -19.621 -45.627 -41.439 1.00 65.81 265 SER A CA 1
ATOM 2026 C C . SER A 1 265 ? -18.587 -44.519 -41.246 1.00 65.81 265 SER A C 1
ATOM 2028 O O . SER A 1 265 ? -18.970 -43.330 -41.311 1.00 65.81 265 SER A O 1
#

Foldseek 3Di:
DDDDDDDPDPPPCQDPDPPVCVVLCVVPVVVVPFDKGWDPDPVDPVQVLLQQLQLDQQVWDWKFWADWQAADGTDTWTKHKAQDPPDDPDFRQIWIDTDPDIFTFQAKAQADPPVRYNHDCCCHPPNFRKIWTDTPPDIIIIWHPDPDPCRVVVSVSNRSNSHCSRRVQKDWSDQPPPCPPPPPVVDDDDDDPDPRDFRKTWMAGDPQRKIKIARPVVRDIIIMGGPPPVPPDPPPPPPPPPDPPDDDDDDDDDDDDDDDDDDDD

Nearest PDB structures (foldseek):
  8rnu-assembly1_C  TM=5.862E-01  e=3.326E+00  Homo sapiens
  8k37-assembly1_M  TM=2.966E-01  e=4.410E+00  Escherichia phage Lambda

Organism: NCBI:txid127549

pLDDT: mean 70.77, std 20.34, range [25.75, 97.0]

Sequence (265 aa):
SARGEIKSLGEDSAPPVPPEFLLLRTERPAIGEDEYWCEWSLEDEDVENALMAAAFVLHGSHLLKYRKGGREKPHRRFVKVLPSAGAHRGAAQVELLWEKKRARPVRADAEVYASCFQGDESLLNGGACGFQVILEKRMLFFTPESDGEDGAAWRDMWVNGVNVLVTGEVEVLMTAMLPLSRQQAAAGANTAPDDRAPDWVAVQHRSSGSTYCWNTLSNEATWLKCTRALRGPAVSRSISLAQPGGAGSLRGAQLPLTRGSVDVS

Solvent-accessible surface area (backbone atoms only — not comparable to full-atom values): 16198 Å² total; per-residue (Å²): 137,85,86,74,84,86,75,86,69,60,94,89,56,72,75,78,78,57,74,77,54,54,54,53,26,68,80,37,56,78,62,56,76,52,62,70,45,80,43,98,67,86,90,41,67,67,60,51,50,50,44,52,14,35,48,48,29,47,73,36,49,58,27,33,36,42,56,93,38,32,77,58,82,60,41,81,37,57,35,29,39,39,81,38,92,82,59,67,91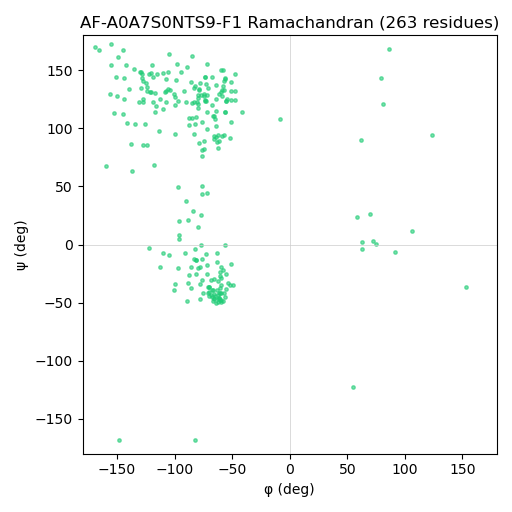,87,55,45,45,44,28,42,36,42,84,96,43,72,46,48,59,71,41,39,38,65,68,63,61,62,94,66,42,66,30,67,57,57,52,70,70,78,72,36,39,34,27,28,40,37,32,91,90,50,75,47,39,37,26,51,73,51,95,52,87,59,14,50,59,52,32,50,32,46,26,48,9,47,32,36,34,46,73,40,46,37,42,78,77,39,76,40,71,69,75,65,78,73,73,55,82,77,62,92,73,85,88,73,82,86,85,67,72,72,42,37,36,32,34,29,34,63,90,78,52,36,29,39,36,35,32,71,78,82,70,47,71,50,34,37,40,59,62,66,86,72,67,63,76,76,79,70,77,73,75,76,77,76,75,89,82,74,95,77,85,87,86,88,80,91,79,86,89,81,89,81,88,80,89,80,135

Radius of gyration: 26.8 Å; Cα contacts (8 Å, |Δi|>4): 403; chains: 1; bounding box: 65×85×78 Å

Secondary structure (DSSP, 8-state):
----------TT-PPPPPHHHHHHHHH-THHHHS-EEEES--S-HHHHHHHHHHHHHHH-EEEEEEPTTS-SPPEEEEEEEEE-TT--TTS--EEEEETTEEE-EEEEESS--GGG--S-GGGTTTSS--EEEEETTEEEEEEE---STTHHHHHHHHHHHHHHHHHTSEEEEEEE---GGGTGGG-------------EEEEEETTT--EEEEETTT--EEEEEE---------------------------------------